Protein AF-0000000070045316 (afdb_homodimer)

Structure (mmCIF, N/CA/C/O backbone):
data_AF-0000000070045316-model_v1
#
loop_
_entity.id
_entity.type
_entity.pdbx_description
1 polymer 'Uncharacterized protein'
#
loop_
_atom_site.group_PDB
_atom_site.id
_atom_site.type_symbol
_atom_site.label_atom_id
_atom_site.label_alt_id
_atom_site.label_comp_id
_atom_site.label_asym_id
_atom_site.label_entity_id
_atom_site.label_seq_id
_atom_site.pdbx_PDB_ins_code
_atom_site.Cartn_x
_atom_site.Cartn_y
_atom_site.Cartn_z
_atom_site.occupancy
_atom_site.B_iso_or_equiv
_atom_site.auth_seq_id
_atom_site.auth_comp_id
_atom_site.auth_asym_id
_atom_site.auth_atom_id
_atom_site.pdbx_PDB_model_num
ATOM 1 N N . MET A 1 1 ? 9.781 23.391 -6.227 1 61.5 1 MET A N 1
ATOM 2 C CA . MET A 1 1 ? 8.922 22.297 -6.648 1 61.5 1 MET A CA 1
ATOM 3 C C . MET A 1 1 ? 7.465 22.578 -6.297 1 61.5 1 MET A C 1
ATOM 5 O O . MET A 1 1 ? 7.18 23.297 -5.336 1 61.5 1 MET A O 1
ATOM 9 N N . SER A 1 2 ? 6.57 22.156 -7.203 1 75.06 2 SER A N 1
ATOM 10 C CA . SER A 1 2 ? 5.16 22.484 -7.031 1 75.06 2 SER A CA 1
ATOM 11 C C . SER A 1 2 ? 4.578 21.797 -5.801 1 75.06 2 SER A C 1
ATOM 13 O O . SER A 1 2 ? 5.051 20.734 -5.398 1 75.06 2 SER A O 1
ATOM 15 N N . GLU A 1 3 ? 3.803 22.422 -5.07 1 90.38 3 GLU A N 1
ATOM 16 C CA . GLU A 1 3 ? 3.07 22 -3.879 1 90.38 3 GLU A CA 1
ATOM 17 C C . GLU A 1 3 ? 1.803 21.25 -4.254 1 90.38 3 GLU A C 1
ATOM 19 O O . GLU A 1 3 ? 1.091 21.625 -5.184 1 90.38 3 GLU A O 1
ATOM 24 N N . ILE A 1 4 ? 1.64 20.062 -3.652 1 92.19 4 ILE A N 1
ATOM 25 C CA . ILE A 1 4 ? 0.413 19.281 -3.785 1 92.19 4 ILE A CA 1
ATOM 26 C C . ILE A 1 4 ? -0.378 19.344 -2.48 1 92.19 4 ILE A C 1
ATOM 28 O O . ILE A 1 4 ? 0.183 19.156 -1.399 1 92.19 4 ILE A O 1
ATOM 32 N N . LYS A 1 5 ? -1.633 19.609 -2.576 1 95.56 5 LYS A N 1
ATOM 33 C CA . LYS A 1 5 ? -2.484 19.719 -1.395 1 95.56 5 LYS A CA 1
ATOM 34 C C . LYS A 1 5 ? -3.684 18.781 -1.503 1 95.56 5 LYS A C 1
ATOM 36 O O . LYS A 1 5 ? -4.281 18.641 -2.572 1 95.56 5 LYS A O 1
ATOM 41 N N . TYR A 1 6 ? -3.99 18.172 -0.457 1 94.88 6 TYR A N 1
ATOM 42 C CA . TYR A 1 6 ? -5.191 17.344 -0.338 1 94.88 6 TYR A CA 1
ATOM 43 C C . TYR A 1 6 ? -5.934 17.656 0.956 1 94.88 6 TYR A C 1
ATOM 45 O O . TYR A 1 6 ? -5.336 18.109 1.932 1 94.88 6 TYR A O 1
ATOM 53 N N . LEU A 1 7 ? -7.234 17.5 0.871 1 97.44 7 LEU A N 1
ATOM 54 C CA . LEU A 1 7 ? -8.031 17.391 2.09 1 97.44 7 LEU A CA 1
ATOM 55 C C . LEU A 1 7 ? -8.43 15.945 2.352 1 97.44 7 LEU A C 1
ATOM 57 O O . LEU A 1 7 ? -9.25 15.383 1.629 1 97.44 7 LEU A O 1
ATOM 61 N N . ALA A 1 8 ? -7.863 15.383 3.385 1 97.75 8 ALA A N 1
ATOM 62 C CA . ALA A 1 8 ? -8.023 13.953 3.652 1 97.75 8 ALA A CA 1
ATOM 63 C C . ALA A 1 8 ? -9.266 13.688 4.496 1 97.75 8 ALA A C 1
ATOM 65 O O . ALA A 1 8 ? -9.547 14.43 5.441 1 97.75 8 ALA A O 1
ATOM 66 N N . ASP A 1 9 ? -10 12.719 4.195 1 97.81 9 ASP A N 1
ATOM 67 C CA . ASP A 1 9 ? -11.18 12.312 4.953 1 97.81 9 ASP A CA 1
ATOM 68 C C . ASP A 1 9 ? -10.781 11.57 6.23 1 97.81 9 ASP A C 1
ATOM 70 O O . ASP A 1 9 ? -11.484 11.648 7.242 1 97.81 9 ASP A O 1
ATOM 74 N N . LYS A 1 10 ? -9.797 10.82 6.176 1 97.5 10 LYS A N 1
ATOM 75 C CA . LYS A 1 10 ? -9.25 10.062 7.301 1 97.5 10 LYS A CA 1
ATOM 76 C C . LYS A 1 10 ? -7.73 9.953 7.207 1 97.5 10 LYS A C 1
ATOM 78 O O . LYS A 1 10 ? -7.18 9.781 6.117 1 97.5 10 LYS A O 1
ATOM 83 N N . VAL A 1 11 ? -7.07 10.023 8.336 1 98.25 11 VAL A N 1
ATOM 84 C CA . VAL A 1 11 ? -5.629 9.812 8.422 1 98.25 11 VAL A CA 1
ATOM 85 C C . VAL A 1 11 ? -5.312 8.891 9.602 1 98.25 11 VAL A C 1
ATOM 87 O O . VAL A 1 11 ? -5.887 9.031 10.68 1 98.25 11 VAL A O 1
ATOM 90 N N . PHE A 1 12 ? -4.453 7.957 9.352 1 98.31 12 PHE A N 1
ATOM 91 C CA . PHE A 1 12 ? -3.961 7.074 10.406 1 98.31 12 PHE A CA 1
ATOM 92 C C . PHE A 1 12 ? -2.445 6.945 10.344 1 98.31 12 PHE A C 1
ATOM 94 O O . PHE A 1 12 ? -1.893 6.582 9.297 1 98.31 12 PHE A O 1
ATOM 101 N N . VAL A 1 13 ? -1.817 7.297 11.398 1 97.69 13 VAL A N 1
ATOM 102 C CA . VAL A 1 13 ? -0.366 7.191 11.508 1 97.69 13 VAL A CA 1
ATOM 103 C C . VAL A 1 13 ? -0.001 6.133 12.539 1 97.69 13 VAL A C 1
ATOM 105 O O . VAL A 1 13 ? -0.582 6.09 13.625 1 97.69 13 VAL A O 1
ATOM 108 N N . HIS A 1 14 ? 0.893 5.305 12.18 1 97 14 HIS A N 1
ATOM 109 C CA . HIS A 1 14 ? 1.353 4.297 13.125 1 97 14 HIS A CA 1
ATOM 110 C C . HIS A 1 14 ? 2.842 4.016 12.953 1 97 14 HIS A C 1
ATOM 112 O O . HIS A 1 14 ? 3.408 4.285 11.891 1 97 14 HIS A O 1
ATOM 118 N N . ARG A 1 15 ? 3.377 3.443 14.016 1 96.69 15 ARG A N 1
ATOM 119 C CA . ARG A 1 15 ? 4.797 3.111 14.039 1 96.69 15 ARG A CA 1
ATOM 120 C C . ARG A 1 15 ? 5.129 2.033 13.016 1 96.69 15 ARG A C 1
ATOM 122 O O . ARG A 1 15 ? 4.453 1.002 12.953 1 96.69 15 ARG A O 1
ATOM 129 N N . TRP A 1 16 ? 6.137 2.361 12.336 1 93.75 16 TRP A N 1
ATOM 130 C CA . TRP A 1 16 ? 6.652 1.46 11.312 1 93.75 16 TRP A CA 1
ATOM 131 C C . TRP A 1 16 ? 8.039 1.894 10.852 1 93.75 16 TRP A C 1
ATOM 133 O O . TRP A 1 16 ? 8.312 3.09 10.727 1 93.75 16 TRP A O 1
ATOM 143 N N . PRO A 1 17 ? 8.852 0.797 10.461 1 91.69 17 PRO A N 1
ATOM 144 C CA . P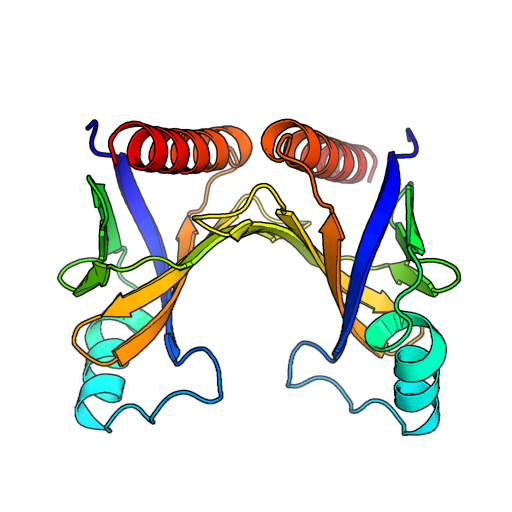RO A 1 17 ? 8.742 -0.659 10.578 1 91.69 17 PRO A CA 1
ATOM 145 C C . PRO A 1 17 ? 8.672 -1.131 12.031 1 91.69 17 PRO A C 1
ATOM 147 O O . PRO A 1 17 ? 8.945 -0.355 12.945 1 91.69 17 PRO A O 1
ATOM 150 N N . HIS A 1 18 ? 8.367 -2.346 12.141 1 88.75 18 HIS A N 1
ATOM 151 C CA . HIS A 1 18 ? 8.086 -2.887 13.461 1 88.75 18 HIS A CA 1
ATOM 152 C C . HIS A 1 18 ? 9.344 -2.926 14.32 1 88.75 18 HIS A C 1
ATOM 154 O O . HIS A 1 18 ? 9.266 -2.902 15.555 1 88.75 18 HIS A O 1
ATOM 160 N N . ASP A 1 19 ? 10.484 -3.039 13.734 1 90.56 19 ASP A N 1
ATOM 161 C CA . ASP A 1 19 ? 11.734 -3.197 14.469 1 90.56 19 ASP A CA 1
ATOM 162 C C . ASP A 1 19 ? 12.328 -1.842 14.844 1 90.56 19 ASP A C 1
ATOM 164 O O . ASP A 1 19 ? 13.461 -1.764 15.328 1 90.56 19 ASP A O 1
ATOM 168 N N . THR A 1 20 ? 11.664 -0.757 14.688 1 92.44 20 THR A N 1
ATOM 169 C CA . THR A 1 20 ? 12.102 0.575 15.094 1 92.44 20 THR A CA 1
ATOM 170 C C . THR A 1 20 ? 11.719 0.852 16.547 1 92.44 20 THR A C 1
ATOM 172 O O . THR A 1 20 ? 10.867 0.166 17.109 1 92.44 20 THR A O 1
ATOM 175 N N . PRO A 1 21 ? 12.336 1.802 17.234 1 93 21 PRO A N 1
ATOM 176 C CA . PRO A 1 21 ? 12.039 2.117 18.625 1 93 21 PRO A CA 1
ATOM 177 C C . PRO A 1 21 ? 10.57 2.449 18.859 1 93 21 PRO A C 1
ATOM 179 O O . PRO A 1 21 ? 9.93 3.08 18.016 1 93 21 PRO A O 1
ATOM 182 N N . LEU A 1 22 ? 10.133 2.137 20.047 1 95.5 22 LEU A N 1
ATOM 183 C CA . LEU A 1 22 ? 8.742 2.383 20.422 1 95.5 22 LEU A CA 1
ATOM 184 C C . LEU A 1 22 ? 8.477 3.877 20.578 1 95.5 22 LEU A C 1
ATOM 186 O O . LEU A 1 22 ? 9.359 4.621 21.031 1 95.5 22 LEU A O 1
ATOM 190 N N . TRP A 1 23 ? 7.25 4.246 20.203 1 95.88 23 TRP A N 1
ATOM 191 C CA . TRP A 1 23 ? 6.797 5.602 20.484 1 95.88 23 TRP A CA 1
ATOM 192 C C . TRP A 1 23 ? 6.43 5.746 21.969 1 95.88 23 TRP A C 1
ATOM 194 O O . TRP A 1 23 ? 5.895 4.816 22.578 1 95.88 23 TRP A O 1
ATOM 204 N N . ASP A 1 24 ? 6.719 6.871 22.578 1 95.19 24 ASP A N 1
ATOM 205 C CA . ASP A 1 24 ? 6.297 7.09 23.953 1 95.19 24 ASP A CA 1
ATOM 206 C C . ASP A 1 24 ? 4.797 7.371 24.031 1 95.19 24 ASP A C 1
ATOM 208 O O . ASP A 1 24 ? 4.156 7.637 23.016 1 95.19 24 ASP A O 1
ATOM 212 N N . SER A 1 25 ? 4.246 7.234 25.219 1 96.06 25 SER A N 1
ATOM 213 C CA . SER A 1 25 ? 2.807 7.359 25.406 1 96.06 25 SER A CA 1
ATOM 214 C C . SER A 1 25 ? 2.312 8.75 25.016 1 96.06 25 SER A C 1
ATOM 216 O O . SER A 1 25 ? 1.213 8.891 24.484 1 96.06 25 SER A O 1
ATOM 218 N N . PHE A 1 26 ? 3.025 9.703 25.328 1 95.69 26 PHE A N 1
ATOM 219 C CA . PHE A 1 26 ? 2.633 11.07 25.016 1 95.69 26 PHE A CA 1
ATOM 220 C C . PHE A 1 26 ? 2.461 11.242 23.5 1 95.69 26 PHE A C 1
ATOM 222 O O . PHE A 1 26 ? 1.468 11.812 23.047 1 95.69 26 PHE A O 1
ATOM 229 N N . THR A 1 27 ? 3.5 10.773 22.75 1 95.06 27 THR A N 1
ATOM 230 C CA . THR A 1 27 ? 3.441 10.836 21.297 1 95.06 27 THR A CA 1
ATOM 231 C C . THR A 1 27 ? 2.209 10.109 20.781 1 95.06 27 THR A C 1
ATOM 233 O O . THR A 1 27 ? 1.471 10.641 19.938 1 95.06 27 THR A O 1
ATOM 236 N N . LYS A 1 28 ? 1.989 8.945 21.234 1 95.81 28 LYS A N 1
ATOM 237 C CA . LYS A 1 28 ? 0.855 8.133 20.797 1 95.81 28 LYS A CA 1
ATOM 238 C C . LYS A 1 28 ? -0.468 8.828 21.094 1 95.81 28 LYS A C 1
ATOM 240 O O . LYS A 1 28 ? -1.348 8.906 20.234 1 95.81 28 LYS A O 1
ATOM 245 N N . ASP A 1 29 ? -0.571 9.297 22.297 1 96.19 29 ASP A N 1
ATOM 246 C CA . ASP A 1 29 ? -1.794 9.969 22.719 1 96.19 29 ASP A CA 1
ATOM 247 C C . ASP A 1 29 ? -2.055 11.227 21.891 1 96.19 29 ASP A C 1
ATOM 249 O O . ASP A 1 29 ? -3.195 11.492 21.516 1 96.19 29 ASP A O 1
ATOM 253 N N . ASN A 1 30 ? -1.028 11.969 21.703 1 95.19 30 ASN A N 1
ATOM 254 C CA . ASN A 1 30 ? -1.144 13.18 20.906 1 95.19 30 ASN A CA 1
ATOM 255 C C . ASN A 1 30 ? -1.628 12.867 19.484 1 95.19 30 ASN A C 1
ATOM 257 O O . ASN A 1 30 ? -2.516 13.547 18.969 1 95.19 30 ASN A O 1
ATOM 261 N N . LEU A 1 31 ? -1.054 11.898 18.844 1 95.88 31 LEU A N 1
ATOM 262 C CA . LEU A 1 31 ? -1.461 11.484 17.5 1 95.88 31 LEU A CA 1
ATOM 263 C C . LEU A 1 31 ? -2.898 10.977 17.5 1 95.88 31 LEU A C 1
ATOM 265 O O . LEU A 1 31 ? -3.67 11.281 16.594 1 95.88 31 LEU A O 1
ATOM 269 N N . ASP A 1 32 ? -3.207 10.203 18.453 1 96.44 32 ASP A N 1
ATOM 270 C CA . ASP A 1 32 ? -4.566 9.68 18.547 1 96.44 32 ASP A CA 1
ATOM 271 C C . ASP A 1 32 ? -5.582 10.812 18.672 1 96.44 32 ASP A C 1
ATOM 273 O O . ASP A 1 32 ? -6.609 10.805 17.984 1 96.44 32 ASP A O 1
ATOM 277 N N . ASP A 1 33 ? -5.262 11.711 19.516 1 95.94 33 ASP A N 1
ATOM 278 C CA . ASP A 1 33 ? -6.199 12.797 19.797 1 95.94 33 ASP A CA 1
ATOM 279 C C . ASP A 1 33 ? -6.352 13.719 18.594 1 95.94 33 ASP A C 1
ATOM 281 O O . ASP A 1 33 ? -7.457 14.188 18.297 1 95.94 33 ASP A O 1
ATOM 285 N N . HIS A 1 34 ? -5.301 13.945 17.891 1 95.38 34 HIS A N 1
ATOM 286 C CA . HIS A 1 34 ? -5.336 15.016 16.906 1 95.38 34 HIS A CA 1
ATOM 287 C C . HIS A 1 34 ? -5.398 14.469 15.492 1 95.38 34 HIS A C 1
ATOM 289 O O . HIS A 1 34 ? -5.734 15.188 14.555 1 95.38 34 HIS A O 1
ATOM 295 N N . ILE A 1 35 ? -5.027 13.188 15.359 1 96.69 35 ILE A N 1
ATOM 296 C CA . ILE A 1 35 ? -4.977 12.648 14.008 1 96.69 35 ILE A CA 1
ATOM 297 C C . ILE A 1 35 ? -5.805 11.367 13.93 1 96.69 35 ILE A C 1
ATOM 299 O O . ILE A 1 35 ? -6.91 11.359 13.383 1 96.69 35 ILE A O 1
ATOM 303 N N . ASN A 1 36 ? -5.414 10.344 14.578 1 97.38 36 ASN A N 1
ATOM 304 C CA . ASN A 1 36 ? -5.914 8.992 14.352 1 97.38 36 ASN A CA 1
ATOM 305 C C . ASN A 1 36 ? -7.379 8.859 14.758 1 97.38 36 ASN A C 1
ATOM 307 O O . ASN A 1 36 ? -8.148 8.148 14.109 1 97.38 36 ASN A O 1
ATOM 311 N N . LYS A 1 37 ? -7.684 9.484 15.812 1 97.5 37 LYS A N 1
ATOM 312 C CA . LYS A 1 37 ? -9.039 9.336 16.328 1 97.5 37 LYS A CA 1
ATOM 313 C C . LYS A 1 37 ? -9.859 10.602 16.125 1 97.5 37 LYS A C 1
ATOM 315 O O . LYS A 1 37 ? -11.031 10.664 16.5 1 97.5 37 LYS A O 1
ATOM 320 N N . ASN A 1 38 ? -9.273 11.594 15.641 1 96.62 38 ASN A N 1
ATOM 321 C CA . ASN A 1 38 ? -9.984 12.828 15.305 1 96.62 38 ASN A CA 1
ATOM 322 C C . ASN A 1 38 ?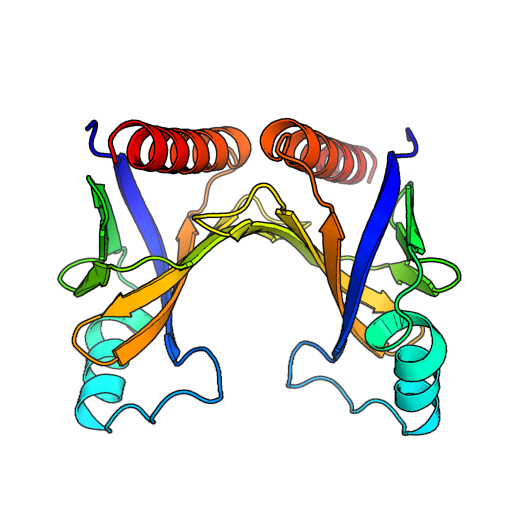 -10.719 12.703 13.969 1 96.62 38 ASN A C 1
ATOM 324 O O . ASN A 1 38 ? -10.094 12.477 12.93 1 96.62 38 ASN A O 1
ATOM 328 N N . PRO A 1 39 ? -11.992 12.82 13.906 1 95.56 39 PRO A N 1
ATOM 329 C CA . PRO A 1 39 ? -12.781 12.547 12.703 1 95.56 39 PRO A CA 1
ATOM 330 C C . PRO A 1 39 ? -12.75 13.711 11.711 1 95.56 39 PRO A C 1
ATOM 332 O O . PRO A 1 39 ? -13.219 13.57 10.578 1 95.56 39 PRO A O 1
ATOM 335 N N . GLU A 1 40 ? -12.188 14.82 12.086 1 97.12 40 GLU A N 1
ATOM 336 C CA . GLU A 1 40 ? -12.164 15.969 11.188 1 97.12 40 GLU A CA 1
ATOM 337 C C . GLU A 1 40 ? -11.211 15.742 10.016 1 97.12 40 GLU A C 1
ATOM 339 O O . GLU A 1 40 ? -10.188 15.07 10.164 1 97.12 40 GLU A O 1
ATOM 344 N N . LYS A 1 41 ? -11.617 16.359 8.945 1 97.88 41 LYS A N 1
ATOM 345 C CA . LYS A 1 41 ? -10.734 16.281 7.781 1 97.88 41 LYS A CA 1
ATOM 346 C C . LYS A 1 41 ? -9.398 16.953 8.055 1 97.88 41 LYS A C 1
ATOM 348 O O . LYS A 1 41 ? -9.328 17.938 8.812 1 97.88 41 LYS A O 1
ATOM 353 N N . LYS A 1 42 ? -8.383 16.453 7.449 1 97.88 42 LYS A N 1
ATOM 354 C CA . LYS A 1 42 ? -7.039 16.969 7.695 1 97.88 42 LYS A CA 1
ATOM 355 C C . LYS A 1 42 ? -6.406 17.484 6.41 1 97.88 42 LYS A C 1
ATOM 357 O O . LYS A 1 42 ? -6.555 16.891 5.348 1 97.88 42 LYS A O 1
ATOM 362 N N . GLN A 1 43 ? -5.707 18.531 6.562 1 97.69 43 GLN A N 1
ATOM 363 C CA . GLN A 1 43 ? -4.957 19.078 5.438 1 97.69 43 GLN A CA 1
ATOM 364 C C . GLN A 1 43 ? -3.645 18.328 5.234 1 97.69 43 GLN A C 1
ATOM 366 O O . GLN A 1 43 ? -2.883 18.125 6.184 1 97.69 43 GLN A O 1
ATOM 371 N N . ILE A 1 44 ? -3.416 17.922 4.016 1 97.56 44 ILE A N 1
ATOM 372 C CA . ILE A 1 44 ? -2.178 17.266 3.605 1 97.56 44 ILE A CA 1
ATOM 373 C C . ILE A 1 44 ? -1.425 18.156 2.619 1 97.56 44 ILE A C 1
ATOM 375 O O . ILE A 1 44 ? -1.997 18.609 1.631 1 97.56 44 ILE A O 1
ATOM 379 N N . ILE A 1 45 ? -0.201 18.406 2.896 1 97.19 45 ILE A N 1
ATOM 380 C CA . ILE A 1 45 ? 0.641 19.188 1.991 1 97.19 45 ILE A CA 1
ATOM 381 C C . ILE A 1 45 ? 1.88 18.375 1.617 1 97.19 45 ILE A C 1
ATOM 383 O O . ILE A 1 45 ? 2.621 17.922 2.494 1 97.19 45 ILE A O 1
ATOM 387 N N . VAL A 1 46 ? 2.039 18.141 0.406 1 94.31 46 VAL A N 1
ATOM 388 C CA . VAL A 1 46 ? 3.232 17.516 -0.144 1 94.31 46 VAL A CA 1
ATOM 389 C C . VAL A 1 46 ? 4.102 18.562 -0.833 1 94.31 46 VAL A C 1
ATOM 391 O O . VAL A 1 46 ? 3.693 19.156 -1.829 1 94.31 46 VAL A O 1
ATOM 394 N N . LYS A 1 47 ? 5.211 18.781 -0.298 1 89.94 47 LYS A N 1
ATOM 395 C CA . LYS A 1 47 ? 6.078 19.844 -0.815 1 89.94 47 LYS A CA 1
ATOM 396 C C . LYS A 1 47 ? 7.547 19.531 -0.527 1 89.94 47 LYS A C 1
ATOM 398 O O . LYS A 1 47 ? 7.895 19.141 0.586 1 89.94 47 LYS A O 1
ATOM 403 N N . ASP A 1 48 ? 8.359 19.766 -1.656 1 85.5 48 ASP A N 1
ATOM 404 C CA . ASP A 1 48 ? 9.789 19.5 -1.531 1 85.5 48 ASP A CA 1
ATOM 405 C C . ASP A 1 48 ? 10.062 18.062 -1.123 1 85.5 48 ASP A C 1
ATOM 407 O O . ASP A 1 48 ? 9.594 17.125 -1.783 1 85.5 48 ASP A O 1
ATOM 411 N N . ASN A 1 49 ? 10.602 17.828 0.062 1 86.69 49 ASN A N 1
ATOM 412 C CA . ASN A 1 49 ? 10.961 16.469 0.449 1 86.69 49 ASN A CA 1
ATOM 413 C C . ASN A 1 49 ? 10.188 16.016 1.687 1 86.69 49 ASN A C 1
ATOM 415 O O . ASN A 1 49 ? 10.672 15.188 2.455 1 86.69 49 ASN A O 1
ATOM 419 N N . THR A 1 50 ? 9.016 16.734 1.75 1 94.31 50 THR A N 1
ATOM 420 C CA . THR A 1 50 ? 8.281 16.406 2.969 1 94.31 50 THR A CA 1
ATOM 421 C C . THR A 1 50 ? 6.789 16.266 2.678 1 94.31 50 THR A C 1
ATOM 423 O O . THR A 1 50 ? 6.297 16.766 1.666 1 94.31 50 THR A O 1
ATOM 426 N N . ILE A 1 51 ? 6.133 15.578 3.535 1 95.94 51 ILE A N 1
ATOM 427 C CA . ILE A 1 51 ? 4.676 15.539 3.625 1 95.94 51 ILE A CA 1
ATOM 428 C C . ILE A 1 51 ? 4.23 16.078 4.98 1 95.94 51 ILE A C 1
ATOM 430 O O . ILE A 1 51 ? 4.715 15.641 6.023 1 95.94 51 ILE A O 1
ATOM 434 N N . THR A 1 52 ? 3.369 17.016 4.898 1 97.31 52 THR A N 1
ATOM 435 C CA . THR A 1 52 ? 2.852 17.609 6.129 1 97.31 52 THR A CA 1
ATOM 436 C C . THR A 1 52 ? 1.381 17.25 6.324 1 97.31 52 THR A C 1
ATOM 438 O O . THR A 1 52 ? 0.564 17.453 5.422 1 97.31 52 THR A O 1
ATOM 441 N N . ILE A 1 53 ? 1.062 16.703 7.438 1 96.94 53 ILE A N 1
ATOM 442 C CA . ILE A 1 53 ? -0.295 16.391 7.871 1 96.94 53 ILE A CA 1
ATOM 443 C C . ILE A 1 53 ? -0.682 17.297 9.039 1 96.94 53 ILE A C 1
ATOM 445 O O . ILE A 1 53 ? -0.207 17.109 10.164 1 96.94 53 ILE A O 1
ATOM 449 N N . GLU A 1 54 ? -1.55 18.234 8.719 1 95.69 54 GLU A N 1
ATOM 450 C CA . GLU A 1 54 ? -1.862 19.266 9.703 1 95.69 54 GLU A CA 1
ATOM 451 C C . GLU A 1 54 ? -0.593 19.938 10.219 1 95.69 54 GLU A C 1
ATOM 453 O O . GLU A 1 54 ? 0.033 20.734 9.508 1 95.69 54 GLU A O 1
ATOM 458 N N . ASN A 1 55 ? -0.139 19.469 11.391 1 91.75 55 ASN A N 1
ATOM 459 C CA . ASN A 1 55 ? 1.049 20.109 11.953 1 91.75 55 ASN A CA 1
ATOM 460 C C . ASN A 1 55 ? 2.191 19.109 12.117 1 91.75 55 ASN A C 1
ATOM 462 O O . ASN A 1 55 ? 3.186 19.406 12.781 1 91.75 55 ASN A O 1
ATOM 466 N N . ILE A 1 56 ? 2.016 18.031 11.547 1 94.44 56 ILE A N 1
ATOM 467 C CA . ILE A 1 56 ? 3.039 17 11.633 1 94.44 56 ILE A CA 1
ATOM 468 C C . ILE A 1 56 ? 3.738 16.859 10.281 1 94.44 56 ILE A C 1
ATOM 470 O O . ILE A 1 56 ? 3.09 16.609 9.258 1 94.44 56 ILE A O 1
ATOM 474 N N . GLU A 1 57 ? 5.012 16.922 10.367 1 96 57 GLU A N 1
ATOM 475 C CA . GLU A 1 57 ? 5.805 16.828 9.148 1 96 57 GLU A CA 1
ATOM 476 C C . GLU A 1 57 ? 6.539 15.5 9.062 1 96 57 GLU A C 1
ATOM 478 O O . GLU A 1 57 ? 7.188 15.086 10.031 1 96 57 GLU A O 1
ATOM 483 N N . PHE A 1 58 ? 6.402 14.875 7.957 1 96.12 58 PHE A N 1
ATOM 484 C CA . PHE A 1 58 ? 7.164 13.672 7.637 1 96.12 58 PHE A CA 1
ATOM 485 C C . PHE A 1 58 ? 8.289 13.984 6.66 1 96.12 58 PHE A C 1
ATOM 487 O O . PHE A 1 58 ? 8.078 14.68 5.664 1 96.12 58 PHE A O 1
ATOM 494 N N . PHE A 1 59 ? 9.43 13.453 6.934 1 95.44 59 PHE A N 1
ATOM 495 C CA . PHE A 1 59 ? 10.602 13.656 6.098 1 95.44 59 PHE A CA 1
ATOM 496 C C . PHE A 1 59 ? 11.43 12.383 6 1 95.44 59 PHE A C 1
ATOM 498 O O . PHE A 1 59 ? 11.023 11.336 6.516 1 95.44 59 PHE A O 1
ATOM 505 N N . SER A 1 60 ? 12.508 12.406 5.172 1 94.06 60 SER A N 1
ATOM 506 C CA . SER A 1 60 ? 13.297 11.211 4.902 1 94.06 60 SER A CA 1
ATOM 507 C C . SER A 1 60 ? 12.414 10.062 4.434 1 94.06 60 SER A C 1
ATOM 509 O O . SER A 1 60 ? 12.477 8.961 4.988 1 94.06 60 SER A O 1
ATOM 511 N N . LEU A 1 61 ? 11.648 10.367 3.475 1 94.56 61 LEU A N 1
ATOM 512 C CA . LEU A 1 61 ? 10.656 9.414 2.99 1 94.56 61 LEU A CA 1
ATOM 513 C C . LEU A 1 61 ? 11.336 8.203 2.357 1 94.56 61 LEU A C 1
ATOM 515 O O . LEU A 1 61 ? 12.305 8.344 1.61 1 94.56 61 LEU A O 1
ATOM 519 N N . LYS A 1 62 ? 10.797 7.062 2.635 1 94.38 62 LYS A N 1
ATOM 520 C CA . LYS A 1 62 ? 11.375 5.805 2.162 1 94.38 62 LYS A CA 1
ATOM 521 C C . LYS A 1 62 ? 10.469 5.145 1.126 1 94.38 62 LYS A C 1
ATOM 523 O O . LYS A 1 62 ? 10.945 4.395 0.268 1 94.38 62 LYS A O 1
ATOM 528 N N . LYS A 1 63 ? 9.258 5.371 1.25 1 95.5 63 LYS A N 1
ATOM 529 C CA . LYS A 1 63 ? 8.281 4.695 0.398 1 95.5 63 LYS A CA 1
ATOM 530 C C . LYS A 1 63 ? 7.02 5.535 0.235 1 95.5 63 LYS A C 1
ATOM 532 O O . LYS A 1 63 ? 6.574 6.184 1.183 1 95.5 63 LYS A O 1
ATOM 537 N N . ILE A 1 64 ? 6.465 5.508 -0.922 1 96.12 64 ILE A N 1
ATOM 538 C CA . ILE A 1 64 ? 5.148 6.07 -1.188 1 96.12 64 ILE A CA 1
ATOM 539 C C . ILE A 1 64 ? 4.27 5.027 -1.87 1 96.12 64 ILE A C 1
ATOM 541 O O . ILE A 1 64 ? 4.773 4.133 -2.555 1 96.12 64 ILE A O 1
ATOM 545 N N . GLY A 1 65 ? 3.012 5.117 -1.653 1 97.5 65 GLY A N 1
ATOM 546 C CA . GLY A 1 65 ? 2.107 4.164 -2.275 1 97.5 65 GLY A CA 1
ATOM 547 C C . GLY A 1 65 ? 0.66 4.617 -2.266 1 97.5 65 GLY A C 1
ATOM 548 O O . GLY A 1 65 ? 0.347 5.695 -1.752 1 97.5 65 GLY A O 1
ATOM 549 N N . ILE A 1 66 ? -0.111 3.857 -2.893 1 98.25 66 ILE A N 1
ATOM 550 C CA . ILE A 1 66 ? -1.553 4.078 -2.928 1 98.25 66 ILE A CA 1
ATOM 551 C C . ILE A 1 66 ? -2.281 2.736 -2.92 1 98.25 66 ILE A C 1
ATOM 553 O O . ILE A 1 66 ? -1.822 1.771 -3.535 1 98.25 66 ILE A O 1
ATOM 557 N N . SER A 1 67 ? -3.311 2.625 -2.188 1 97.56 67 SER A N 1
ATOM 558 C CA . SER A 1 67 ? -4.188 1.459 -2.195 1 97.56 67 SER A CA 1
ATOM 559 C C . SER A 1 67 ? -5.637 1.858 -2.459 1 97.56 67 SER A C 1
ATOM 561 O O . SER A 1 67 ? -6.059 2.955 -2.088 1 97.56 67 SER A O 1
ATOM 563 N N . VAL A 1 68 ? -6.348 0.998 -3.098 1 97.31 68 VAL A N 1
ATOM 564 C CA . VAL A 1 68 ? -7.73 1.22 -3.506 1 97.31 68 VAL A CA 1
ATOM 565 C C . VAL A 1 68 ? -8.586 0.027 -3.092 1 97.31 68 VAL A C 1
ATOM 567 O O . VAL A 1 68 ? -8.32 -1.109 -3.486 1 97.31 68 VAL A O 1
ATOM 570 N N . PRO A 1 69 ? -9.609 0.312 -2.287 1 95.31 69 PRO A N 1
ATOM 571 C CA . PRO A 1 69 ? -10.555 -0.779 -2.029 1 95.31 69 PRO A CA 1
ATOM 572 C C . PRO A 1 69 ? -11.273 -1.248 -3.293 1 95.31 69 PRO A C 1
ATOM 574 O O . PRO A 1 69 ? -11.461 -0.466 -4.23 1 95.31 69 PRO A O 1
ATOM 577 N N . PHE A 1 70 ? -11.648 -2.463 -3.346 1 90.81 70 PHE A N 1
ATOM 578 C CA . PHE A 1 70 ? -12.242 -3.055 -4.539 1 90.81 70 PHE A CA 1
ATOM 579 C C . PHE A 1 70 ? -13.641 -2.5 -4.777 1 90.81 70 PHE A C 1
ATOM 581 O O . PHE A 1 70 ? -14.078 -2.373 -5.922 1 90.81 70 PHE A O 1
ATOM 588 N N . PHE A 1 71 ? -14.367 -2.064 -3.748 1 86.12 71 PHE A N 1
ATOM 589 C CA . PHE A 1 71 ? -15.781 -1.793 -3.986 1 86.12 71 PHE A CA 1
ATOM 590 C C . PHE A 1 71 ? -16.141 -0.372 -3.566 1 86.12 71 PHE A C 1
ATOM 592 O O . PHE A 1 71 ? -17.312 -0.042 -3.41 1 86.12 71 PHE A O 1
ATOM 599 N N . LYS A 1 72 ? -15.18 0.464 -3.295 1 89.94 72 LYS A N 1
ATOM 600 C CA . LYS A 1 72 ? -15.438 1.853 -2.918 1 89.94 72 LYS A CA 1
ATOM 601 C C . LYS A 1 72 ? -14.617 2.812 -3.773 1 89.94 72 LYS A C 1
ATOM 603 O O . LYS A 1 72 ? -13.516 2.471 -4.219 1 89.94 72 LYS A O 1
ATOM 608 N N . ASP A 1 73 ? -15.203 3.965 -3.926 1 91.69 73 ASP A N 1
ATOM 609 C CA . ASP A 1 73 ? -14.469 5.027 -4.605 1 91.69 73 ASP A CA 1
ATOM 610 C C . ASP A 1 73 ? -13.648 5.848 -3.615 1 91.69 73 ASP A C 1
ATOM 612 O O . ASP A 1 73 ? -14.008 6.98 -3.287 1 91.69 73 ASP A O 1
ATOM 616 N N . GLU A 1 74 ? -12.672 5.34 -3.182 1 96.38 74 GLU A N 1
ATOM 617 C CA . GLU A 1 74 ? -11.719 5.969 -2.275 1 96.38 74 GLU A CA 1
ATOM 618 C C . GLU A 1 74 ? -10.32 5.371 -2.441 1 96.38 74 GLU A C 1
ATOM 620 O O . GLU A 1 74 ? -10.172 4.266 -2.967 1 96.38 74 GLU A O 1
ATOM 625 N N . CYS A 1 75 ? -9.414 6.121 -2.088 1 97.31 75 CYS A N 1
ATOM 626 C CA . CYS A 1 75 ? -8.055 5.598 -2.086 1 97.31 75 CYS A CA 1
ATOM 627 C C . CYS A 1 75 ? -7.316 6.004 -0.813 1 97.31 75 CYS A C 1
ATOM 629 O O . CYS A 1 75 ? -7.719 6.945 -0.13 1 97.31 75 CYS A O 1
ATOM 631 N N . THR A 1 76 ? -6.32 5.234 -0.488 1 97.94 76 THR A N 1
ATOM 632 C CA . THR A 1 76 ? -5.438 5.531 0.636 1 97.94 76 THR A CA 1
ATOM 633 C C . THR A 1 76 ? -4 5.707 0.162 1 97.94 76 THR A C 1
ATOM 635 O O . THR A 1 76 ? -3.385 4.762 -0.341 1 97.94 76 THR A O 1
ATOM 638 N N . MET A 1 77 ? -3.494 6.91 0.301 1 97.75 77 MET A N 1
ATOM 639 C CA . MET A 1 77 ? -2.066 7.137 0.092 1 97.75 77 MET A CA 1
ATOM 640 C C . MET A 1 77 ? -1.255 6.613 1.274 1 97.75 77 MET A C 1
ATOM 642 O O . MET A 1 77 ? -1.675 6.742 2.426 1 97.75 77 MET A O 1
ATOM 646 N N . ILE A 1 78 ? -0.167 6.09 0.953 1 97.56 78 ILE A N 1
ATOM 647 C CA . ILE A 1 78 ? 0.705 5.516 1.972 1 97.56 78 ILE A CA 1
ATOM 648 C C . ILE A 1 78 ? 2.082 6.172 1.902 1 97.56 78 ILE A C 1
ATOM 650 O O . ILE A 1 78 ? 2.693 6.234 0.833 1 97.56 78 ILE A O 1
ATOM 654 N N . PHE A 1 79 ? 2.557 6.641 3.012 1 97 79 PHE A N 1
ATOM 655 C CA . PHE A 1 79 ? 3.895 7.207 3.131 1 97 79 PHE A CA 1
ATOM 656 C C . PHE A 1 79 ? 4.66 6.555 4.277 1 97 79 PHE A C 1
ATOM 658 O O . PHE A 1 79 ? 4.082 6.262 5.328 1 97 79 PHE A O 1
ATOM 665 N N . GLU A 1 80 ? 5.863 6.27 4.082 1 97.06 80 GLU A N 1
ATOM 666 C CA . GLU A 1 80 ? 6.793 5.812 5.109 1 97.06 80 GLU A CA 1
ATOM 667 C C . GLU A 1 80 ? 7.953 6.789 5.277 1 97.06 80 GLU A C 1
ATOM 669 O O . GLU A 1 80 ? 8.609 7.152 4.301 1 97.06 80 GLU A O 1
ATOM 674 N N . GLY A 1 81 ? 8.117 7.16 6.457 1 96.12 81 GLY A N 1
ATOM 675 C CA . GLY A 1 81 ? 9.195 8.094 6.738 1 96.12 81 GLY A CA 1
ATOM 676 C C . GLY A 1 81 ? 9.352 8.398 8.219 1 96.12 81 GLY A C 1
ATOM 677 O O . GLY A 1 81 ? 8.93 7.613 9.062 1 96.12 81 GLY A O 1
ATOM 678 N N . ARG A 1 82 ? 10.031 9.547 8.484 1 96.56 82 ARG A N 1
ATOM 679 C CA . ARG A 1 82 ? 10.289 9.984 9.852 1 96.56 82 ARG A CA 1
ATOM 680 C C . ARG A 1 82 ? 9.438 11.203 10.211 1 96.56 82 ARG A C 1
ATOM 682 O O . ARG A 1 82 ? 9.133 12.023 9.344 1 96.56 82 ARG A O 1
ATOM 689 N N . PHE A 1 83 ? 9.07 11.266 11.414 1 94.69 83 PHE A N 1
ATOM 690 C CA . PHE A 1 83 ? 8.555 12.484 12.016 1 94.69 83 PHE A CA 1
ATOM 691 C C . PHE A 1 83 ? 9.18 12.727 13.383 1 94.69 83 PHE A C 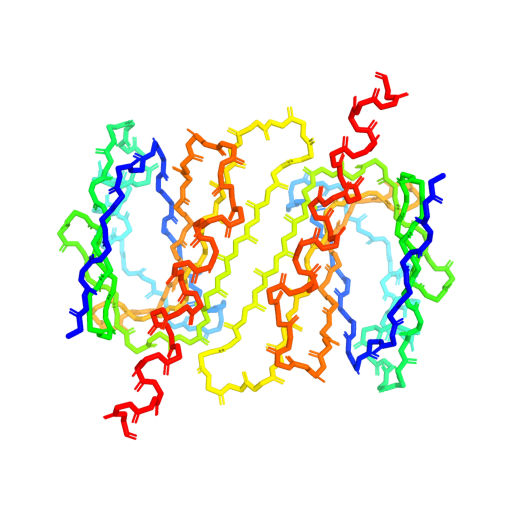1
ATOM 693 O O . PHE A 1 83 ? 9.07 11.883 14.281 1 94.69 83 PHE A O 1
ATOM 700 N N . GLY A 1 84 ? 9.891 13.891 13.508 1 93.06 84 GLY A N 1
ATOM 701 C CA . GLY A 1 84 ? 10.828 13.992 14.609 1 93.06 84 GLY A CA 1
ATOM 702 C C . GLY A 1 84 ? 11.891 12.914 14.602 1 93.06 84 GLY A C 1
ATOM 703 O O . GLY A 1 84 ? 12.562 12.703 13.586 1 93.06 84 GLY A O 1
ATOM 704 N N . ASP A 1 85 ? 12.055 12.188 15.664 1 94.19 85 ASP A N 1
ATOM 705 C CA . ASP A 1 85 ? 13.031 11.102 15.758 1 94.19 85 ASP A CA 1
ATOM 706 C C . ASP A 1 85 ? 12.352 9.742 15.617 1 94.19 85 ASP A C 1
ATOM 708 O O . ASP A 1 85 ? 12.961 8.711 15.906 1 94.19 85 ASP A O 1
ATOM 712 N N . LEU A 1 86 ? 11.188 9.828 15.203 1 96.44 86 LEU A N 1
ATOM 713 C CA . LEU A 1 86 ? 10.391 8.609 15.164 1 96.44 86 LEU A CA 1
ATOM 714 C C . LEU A 1 86 ? 10.156 8.156 13.727 1 96.44 86 LEU A C 1
ATOM 716 O O . LEU A 1 86 ? 10.32 8.945 12.797 1 96.44 86 LEU A O 1
ATOM 720 N N . PHE A 1 87 ? 9.859 6.922 13.57 1 96.62 87 PHE A N 1
ATOM 721 C CA . PHE A 1 87 ? 9.555 6.324 12.281 1 96.62 87 PHE A CA 1
ATOM 722 C C . PHE A 1 87 ? 8.086 5.93 12.203 1 96.62 87 PHE A C 1
ATOM 724 O O . PHE A 1 87 ? 7.52 5.422 13.18 1 96.62 87 PHE A O 1
ATOM 731 N N . GLY A 1 88 ? 7.547 6.176 11.055 1 96.75 88 GLY A N 1
ATOM 732 C CA . GLY A 1 88 ? 6.141 5.82 10.984 1 96.75 88 GLY A CA 1
ATOM 733 C C . GLY A 1 88 ? 5.625 5.719 9.555 1 96.75 88 GLY A C 1
ATOM 734 O O . GLY A 1 88 ? 6.316 6.102 8.609 1 96.75 88 GLY A O 1
ATOM 735 N N . HIS A 1 89 ? 4.418 5.086 9.445 1 97.5 89 HIS A N 1
ATOM 736 C CA . HIS A 1 89 ? 3.57 5.074 8.258 1 97.5 89 HIS A CA 1
ATOM 737 C C . HIS A 1 89 ? 2.387 6.023 8.422 1 97.5 89 HIS A C 1
ATOM 739 O O . HIS A 1 89 ? 1.776 6.086 9.484 1 97.5 89 HIS A O 1
ATOM 745 N N . ALA A 1 90 ? 2.182 6.695 7.41 1 97.88 90 ALA A N 1
ATOM 746 C CA . ALA A 1 90 ? 0.948 7.477 7.348 1 97.88 90 ALA A CA 1
ATOM 747 C C . ALA A 1 90 ? 0.006 6.93 6.277 1 97.88 90 ALA A C 1
ATOM 749 O O . ALA A 1 90 ? 0.399 6.762 5.121 1 97.88 90 ALA A O 1
ATOM 750 N N . HIS A 1 91 ? -1.187 6.535 6.594 1 98 91 HIS A N 1
ATOM 751 C CA . HIS A 1 91 ? -2.279 6.145 5.711 1 98 91 HIS A CA 1
ATOM 752 C C . HIS A 1 91 ? -3.283 7.281 5.543 1 98 91 HIS A C 1
ATOM 754 O O . HIS A 1 91 ? -3.975 7.648 6.496 1 98 91 HIS A O 1
ATOM 760 N N . ILE A 1 92 ? -3.334 7.859 4.438 1 98.06 92 ILE A N 1
ATOM 761 C CA . ILE A 1 92 ? -4.137 9.039 4.148 1 98.06 92 ILE A CA 1
ATOM 762 C C . ILE A 1 92 ? -5.254 8.68 3.172 1 98.06 92 ILE A C 1
ATOM 764 O O . ILE A 1 92 ? -5.004 8.445 1.987 1 98.06 92 ILE A O 1
ATOM 768 N N . THR A 1 93 ? -6.496 8.719 3.641 1 98.12 93 THR A N 1
ATOM 769 C CA . THR A 1 93 ? -7.633 8.289 2.836 1 98.12 93 THR A CA 1
ATOM 770 C C . THR A 1 93 ? -8.383 9.5 2.271 1 98.12 93 THR A C 1
ATOM 772 O O . THR A 1 93 ? -8.719 10.422 3.01 1 98.12 93 THR A O 1
ATOM 775 N N . ILE A 1 94 ? -8.523 9.461 1.045 1 97.12 94 ILE A N 1
ATOM 776 C CA . ILE A 1 94 ? -9.328 10.453 0.341 1 97.12 94 ILE A CA 1
ATOM 777 C C . ILE A 1 94 ? -10.477 9.758 -0.392 1 97.12 94 ILE A C 1
ATOM 779 O O . ILE A 1 94 ? -10.273 8.742 -1.06 1 97.12 94 ILE A O 1
ATOM 783 N N . LYS A 1 95 ? -11.633 10.312 -0.228 1 95.81 95 LYS A N 1
ATOM 784 C CA . LYS A 1 95 ? -12.781 9.805 -0.971 1 95.81 95 LYS A CA 1
ATOM 785 C C . LYS A 1 95 ? -12.812 10.375 -2.387 1 95.81 95 LYS A C 1
ATOM 787 O O . LYS A 1 95 ? -13.312 11.477 -2.605 1 95.81 95 LYS A O 1
ATOM 792 N N . SER A 1 96 ? -12.195 9.68 -3.236 1 91.88 96 SER A N 1
ATOM 793 C CA . SER A 1 96 ? -12.102 10.086 -4.633 1 91.88 96 SER A CA 1
ATOM 794 C C . SER A 1 96 ? -11.93 8.883 -5.551 1 91.88 96 SER A C 1
ATOM 796 O O . SER A 1 96 ? -11.242 7.918 -5.195 1 91.88 96 SER A O 1
ATOM 798 N N . GLY A 1 97 ? -12.484 8.969 -6.754 1 91.19 97 GLY A N 1
ATOM 799 C CA . GLY A 1 97 ? -12.289 7.941 -7.77 1 91.19 97 GLY A CA 1
ATOM 800 C C . GLY A 1 97 ? -11.141 8.25 -8.711 1 91.19 97 GLY A C 1
ATOM 801 O O . GLY A 1 97 ? -10.859 7.473 -9.625 1 91.19 97 GLY A O 1
ATOM 802 N N . ASN A 1 98 ? -10.438 9.328 -8.484 1 93.31 98 ASN A N 1
ATOM 803 C CA . ASN A 1 98 ? -9.359 9.758 -9.367 1 93.31 98 ASN A CA 1
ATOM 804 C C . ASN A 1 98 ? -8.008 9.219 -8.914 1 93.31 98 ASN A C 1
ATOM 806 O O . ASN A 1 98 ? -7.039 9.977 -8.82 1 93.31 98 ASN A O 1
ATOM 810 N N . TYR A 1 99 ? -8.047 7.934 -8.672 1 93.31 99 TYR A N 1
ATOM 811 C CA . TYR A 1 99 ? -6.852 7.367 -8.047 1 93.31 99 TYR A CA 1
ATOM 812 C C . TYR A 1 99 ? -5.664 7.422 -9 1 93.31 99 TYR A C 1
ATOM 814 O O . TYR A 1 99 ? -4.527 7.645 -8.578 1 93.31 99 TYR A O 1
ATOM 822 N N . LEU A 1 100 ? -5.871 7.355 -10.336 1 95.31 100 LEU A N 1
ATOM 823 C CA . LEU A 1 100 ? -4.766 7.406 -11.289 1 95.31 100 LEU A CA 1
ATOM 824 C C . LEU A 1 100 ? -4.094 8.773 -11.266 1 95.31 100 LEU A C 1
ATOM 826 O O . LEU A 1 100 ? -2.863 8.867 -11.281 1 95.31 100 LEU A O 1
ATOM 830 N N . ASP A 1 101 ? -4.867 9.805 -11.234 1 95.75 101 ASP A N 1
ATOM 831 C CA . ASP A 1 101 ? -4.336 11.164 -11.172 1 95.75 101 ASP A CA 1
ATOM 832 C C . ASP A 1 101 ? -3.559 11.391 -9.875 1 95.75 101 ASP A C 1
ATOM 834 O O . ASP A 1 101 ? -2.469 11.969 -9.898 1 95.75 101 ASP A O 1
ATOM 838 N N . ILE A 1 102 ? -4.098 10.945 -8.82 1 95.81 102 ILE A N 1
ATOM 839 C CA . ILE A 1 102 ? -3.455 11.117 -7.52 1 95.81 102 ILE A CA 1
ATOM 840 C C . ILE A 1 102 ? -2.107 10.398 -7.512 1 95.81 102 ILE A C 1
ATOM 842 O O . ILE A 1 102 ? -1.095 10.977 -7.102 1 95.81 102 ILE A O 1
ATOM 846 N N . PHE A 1 103 ? -2.07 9.219 -8 1 96.62 103 PHE A N 1
ATOM 847 C CA . PHE A 1 103 ? -0.818 8.477 -8.031 1 96.62 103 PHE A CA 1
ATOM 848 C C . PHE A 1 103 ? 0.18 9.133 -8.977 1 96.62 103 PHE A C 1
ATOM 850 O O . PHE A 1 103 ? 1.373 9.211 -8.672 1 96.62 103 PHE A O 1
ATOM 857 N N . ASN A 1 104 ? -0.289 9.555 -10.07 1 96.31 104 ASN A N 1
ATOM 858 C CA . ASN A 1 104 ? 0.58 10.258 -11.008 1 96.31 104 ASN A CA 1
ATOM 859 C C . ASN A 1 104 ? 1.221 11.484 -10.359 1 96.31 104 ASN A C 1
ATOM 861 O O . ASN A 1 104 ? 2.406 11.75 -10.562 1 96.31 104 ASN A O 1
ATOM 865 N N . GLN A 1 105 ? 0.465 12.211 -9.625 1 95 105 GLN A N 1
ATOM 866 C CA . GLN A 1 105 ? 0.99 13.383 -8.93 1 95 105 GLN A CA 1
ATOM 867 C C . GLN A 1 105 ? 2.092 12.992 -7.949 1 95 105 GLN A C 1
ATOM 869 O O . GLN A 1 105 ? 3.131 13.648 -7.879 1 95 105 GLN A O 1
ATOM 874 N N . LEU A 1 106 ? 1.863 11.93 -7.234 1 94.31 106 LEU A N 1
ATOM 875 C CA . LEU A 1 106 ? 2.84 11.453 -6.262 1 94.31 106 LEU A CA 1
ATOM 876 C C . LEU A 1 106 ? 4.129 11.016 -6.953 1 94.31 106 LEU A C 1
ATOM 878 O O . LEU A 1 106 ? 5.227 11.344 -6.488 1 94.31 106 LEU A O 1
ATOM 882 N N . ILE A 1 107 ? 3.986 10.281 -8.016 1 94.75 107 ILE A N 1
ATOM 883 C CA . ILE A 1 107 ? 5.145 9.758 -8.742 1 94.75 107 ILE A CA 1
ATOM 884 C C . ILE A 1 107 ? 5.926 10.914 -9.359 1 94.75 107 ILE A C 1
ATOM 886 O O . ILE A 1 107 ? 7.16 10.93 -9.328 1 94.75 107 ILE A O 1
ATOM 890 N N . GLN A 1 108 ? 5.207 11.875 -9.938 1 92.88 108 GLN A N 1
ATOM 891 C CA . GLN A 1 108 ? 5.883 13.039 -10.492 1 92.88 108 GLN A CA 1
ATOM 892 C C . GLN A 1 108 ? 6.648 13.797 -9.414 1 92.88 108 GLN A C 1
ATOM 894 O O . GLN A 1 108 ? 7.773 14.25 -9.648 1 92.88 108 GLN A O 1
ATOM 899 N N . TRP A 1 109 ? 5.969 13.938 -8.32 1 93.69 109 TRP A N 1
ATOM 900 C CA . TRP A 1 109 ? 6.629 14.57 -7.188 1 93.69 109 TRP A CA 1
ATOM 901 C C . TRP A 1 109 ? 7.898 13.82 -6.805 1 93.69 109 TRP A C 1
ATOM 903 O O . TRP A 1 109 ? 8.961 14.43 -6.648 1 93.69 109 TRP A O 1
ATOM 913 N N . ARG A 1 110 ? 7.895 12.578 -6.695 1 91.5 110 ARG A N 1
ATOM 914 C CA . ARG A 1 110 ? 9.039 11.734 -6.355 1 91.5 110 ARG A CA 1
ATOM 915 C C . ARG A 1 110 ? 10.148 11.883 -7.391 1 91.5 110 ARG A C 1
ATOM 917 O O . ARG A 1 110 ? 11.32 12.023 -7.031 1 91.5 110 ARG A O 1
ATOM 924 N N . GLU A 1 111 ? 9.766 11.773 -8.602 1 89.31 111 GLU A N 1
ATOM 925 C CA . GLU A 1 111 ? 10.75 11.836 -9.68 1 89.31 111 GLU A CA 1
ATOM 926 C C . GLU A 1 111 ? 11.445 13.195 -9.711 1 89.31 111 GLU A C 1
ATOM 928 O O . GLU A 1 111 ? 12.633 13.273 -10.016 1 89.31 111 GLU A O 1
ATOM 933 N N . ASN A 1 112 ? 10.688 14.203 -9.477 1 88.75 112 ASN A N 1
ATOM 934 C CA . ASN A 1 112 ? 11.266 15.547 -9.445 1 88.75 112 ASN A CA 1
ATOM 935 C C . ASN A 1 112 ? 12.289 15.695 -8.32 1 88.75 112 ASN A C 1
ATOM 937 O O . ASN A 1 112 ? 13.297 16.391 -8.484 1 88.75 112 ASN A O 1
ATOM 941 N N . LEU A 1 113 ? 12.062 15.094 -7.23 1 86.12 113 LEU A N 1
ATOM 942 C CA . LEU A 1 113 ? 12.992 15.125 -6.113 1 86.12 113 LEU A CA 1
ATOM 943 C C . LEU A 1 113 ? 14.289 14.406 -6.461 1 86.12 113 LEU A C 1
ATOM 945 O O . LEU A 1 113 ? 15.383 14.859 -6.105 1 86.12 113 LEU A O 1
ATOM 949 N N . GLN A 1 114 ? 14.188 13.297 -7.066 1 82.19 114 GLN A N 1
ATOM 950 C CA . GLN A 1 114 ? 15.359 12.5 -7.426 1 82.19 114 GLN A CA 1
ATOM 951 C C . GLN A 1 114 ? 16.203 13.211 -8.469 1 82.19 114 GLN A C 1
ATOM 953 O O . GLN A 1 114 ? 17.438 13.086 -8.469 1 82.19 114 GLN A O 1
ATOM 958 N N . ASN A 1 115 ? 15.555 13.883 -9.305 1 80.62 115 ASN A N 1
ATOM 959 C CA . ASN A 1 115 ? 16.266 14.586 -10.367 1 80.62 115 ASN A CA 1
ATOM 960 C C . ASN A 1 115 ? 16.953 15.844 -9.836 1 80.62 115 ASN A C 1
ATOM 962 O O . ASN A 1 115 ? 17.922 16.312 -10.422 1 80.62 115 ASN A O 1
ATOM 966 N N . ASN A 1 116 ? 16.375 16.406 -8.797 1 71.12 116 ASN A N 1
ATOM 967 C CA . ASN A 1 116 ? 16.938 17.641 -8.25 1 71.12 116 ASN A CA 1
ATOM 968 C C . ASN A 1 116 ? 17.922 17.344 -7.117 1 71.12 116 ASN A C 1
ATOM 970 O O . ASN A 1 116 ? 18.5 18.266 -6.539 1 71.12 116 ASN A O 1
ATOM 974 N N . SER A 1 117 ? 17.969 16.125 -6.777 1 62.06 117 SER A N 1
ATOM 975 C CA . SER A 1 117 ? 18.969 15.773 -5.781 1 62.06 117 SER A CA 1
ATOM 976 C C . SER A 1 117 ? 20.297 15.43 -6.441 1 62.06 117 SER A C 1
ATOM 978 O O . SER A 1 117 ? 20.328 14.805 -7.5 1 62.06 117 SER A O 1
ATOM 980 N N . MET B 1 1 ? -12.547 -11.219 -19.844 1 60.84 1 MET B N 1
ATOM 981 C CA . MET B 1 1 ? -11.703 -10.109 -19.422 1 60.84 1 MET B CA 1
ATOM 982 C C . MET B 1 1 ? -10.234 -10.406 -19.703 1 60.84 1 MET B C 1
ATOM 984 O O . MET B 1 1 ? -9.82 -11.57 -19.703 1 60.84 1 MET B O 1
ATOM 988 N N . SER B 1 2 ? -9.5 -9.375 -20.125 1 74.12 2 SER B N 1
ATOM 989 C CA . SER B 1 2 ? -8.117 -9.57 -20.562 1 74.12 2 SER B CA 1
ATOM 990 C C . SER B 1 2 ? -7.238 -10.008 -19.391 1 74.12 2 SER B C 1
ATOM 992 O O . SER B 1 2 ? -7.504 -9.656 -18.234 1 74.12 2 SER B O 1
ATOM 994 N N . GLU B 1 3 ? -6.414 -10.914 -19.562 1 90.19 3 GLU B N 1
ATOM 995 C CA . GLU B 1 3 ? -5.414 -11.484 -18.656 1 90.19 3 GLU B CA 1
ATOM 996 C C . GLU B 1 3 ? -4.18 -10.586 -18.578 1 90.19 3 GLU B C 1
ATOM 998 O O . GLU B 1 3 ? -3.719 -10.055 -19.578 1 90.19 3 GLU B O 1
ATOM 1003 N N . ILE B 1 4 ? -3.805 -10.273 -17.344 1 92.38 4 ILE B N 1
ATOM 1004 C CA . ILE B 1 4 ? -2.559 -9.562 -17.078 1 92.38 4 ILE B CA 1
ATOM 1005 C C . ILE B 1 4 ? -1.533 -10.516 -16.484 1 92.38 4 ILE B C 1
ATOM 1007 O O . ILE B 1 4 ? -1.847 -11.273 -15.555 1 92.38 4 ILE B O 1
ATOM 1011 N N . LYS B 1 5 ? -0.343 -10.492 -16.984 1 95.62 5 LYS B N 1
ATOM 1012 C CA . LYS B 1 5 ? 0.715 -11.375 -16.5 1 95.62 5 LYS B CA 1
ATOM 1013 C C . LYS B 1 5 ? 1.95 -10.578 -16.094 1 95.62 5 LYS B C 1
ATOM 1015 O O . LYS B 1 5 ? 2.334 -9.625 -16.766 1 95.62 5 LYS B O 1
ATOM 1020 N N . TYR B 1 6 ? 2.512 -10.961 -15.047 1 95.12 6 TYR B N 1
ATOM 1021 C CA . TYR B 1 6 ? 3.779 -10.406 -14.578 1 95.12 6 TYR B CA 1
ATOM 1022 C C . TYR B 1 6 ? 4.738 -11.516 -14.164 1 95.12 6 TYR B C 1
ATOM 1024 O O . TYR B 1 6 ? 4.305 -12.609 -13.789 1 95.12 6 TYR B O 1
ATOM 1032 N N . LEU B 1 7 ? 6.004 -11.234 -14.359 1 97.5 7 LEU B N 1
ATOM 1033 C CA . LEU B 1 7 ? 7.035 -12.016 -13.688 1 97.5 7 LEU B CA 1
ATOM 1034 C C . LEU B 1 7 ? 7.605 -11.25 -12.492 1 97.5 7 LEU B C 1
ATOM 1036 O O . LEU B 1 7 ? 8.312 -10.258 -12.672 1 97.5 7 LEU B O 1
ATOM 1040 N N . ALA B 1 8 ? 7.328 -11.75 -11.32 1 97.81 8 ALA B N 1
ATOM 1041 C CA . ALA B 1 8 ? 7.672 -11.031 -10.094 1 97.81 8 ALA B CA 1
ATOM 1042 C C . ALA B 1 8 ? 9.078 -11.391 -9.625 1 97.81 8 ALA B C 1
ATOM 1044 O O . ALA B 1 8 ? 9.469 -12.562 -9.656 1 97.81 8 ALA B O 1
ATOM 1045 N N . ASP B 1 9 ? 9.828 -10.477 -9.219 1 98 9 ASP B N 1
ATOM 1046 C CA . ASP B 1 9 ? 11.172 -10.688 -8.68 1 98 9 ASP B CA 1
ATOM 1047 C C . ASP B 1 9 ? 11.109 -11.227 -7.25 1 98 9 ASP B C 1
ATOM 1049 O O . ASP B 1 9 ? 11.984 -11.984 -6.828 1 98 9 ASP B O 1
ATOM 1053 N N . LYS B 1 10 ? 10.203 -10.805 -6.508 1 97.56 10 LYS B N 1
ATOM 1054 C CA . LYS B 1 10 ? 9.961 -11.234 -5.137 1 97.56 10 LYS B CA 1
ATOM 1055 C C . LYS B 1 10 ? 8.469 -11.242 -4.812 1 97.56 10 LYS B C 1
ATOM 1057 O O . LYS B 1 10 ? 7.734 -10.352 -5.242 1 97.56 10 LYS B O 1
ATOM 1062 N N . VAL B 1 11 ? 8.039 -12.203 -4.051 1 98.31 11 VAL B N 1
ATOM 1063 C CA . VAL B 1 11 ? 6.672 -12.273 -3.549 1 98.31 11 VAL B CA 1
ATOM 1064 C C . VAL B 1 11 ? 6.684 -12.617 -2.061 1 98.31 11 VAL B C 1
ATOM 1066 O O . VAL B 1 11 ? 7.449 -13.477 -1.622 1 98.31 11 VAL B O 1
ATOM 1069 N N . PHE B 1 12 ? 5.895 -11.93 -1.317 1 98.31 12 PHE B N 1
ATOM 1070 C CA . PHE B 1 12 ? 5.707 -12.227 0.099 1 98.31 12 PHE B CA 1
ATOM 1071 C C . PHE B 1 12 ? 4.227 -12.234 0.46 1 98.31 12 PHE B C 1
ATOM 1073 O O . PHE B 1 12 ? 3.518 -11.25 0.216 1 98.31 12 PHE B O 1
ATOM 1080 N N . VAL B 1 13 ? 3.789 -13.328 0.941 1 97.75 13 VAL B N 1
ATOM 1081 C CA . VAL B 1 13 ? 2.404 -13.484 1.372 1 97.75 13 VAL B CA 1
ATOM 1082 C C . VAL B 1 13 ? 2.35 -13.633 2.891 1 97.75 13 VAL B C 1
ATOM 1084 O O . VAL B 1 13 ? 3.127 -14.391 3.475 1 97.75 13 VAL B O 1
ATOM 1087 N N . HIS B 1 14 ? 1.497 -12.891 3.48 1 97 14 HIS B N 1
ATOM 1088 C CA . HIS B 1 14 ? 1.33 -13.016 4.922 1 97 14 HIS B CA 1
ATOM 1089 C C . HIS B 1 14 ? -0.13 -12.836 5.328 1 97 14 HIS B C 1
ATOM 1091 O O . HIS B 1 14 ? -0.915 -12.242 4.582 1 97 14 HIS B O 1
ATOM 1097 N N . ARG B 1 15 ? -0.387 -13.359 6.516 1 96.81 15 ARG B N 1
ATOM 1098 C CA . ARG B 1 15 ? -1.736 -13.297 7.066 1 96.81 15 ARG B CA 1
ATOM 1099 C C . ARG B 1 15 ? -2.15 -11.852 7.332 1 96.81 15 ARG B C 1
ATOM 1101 O O . ARG B 1 15 ? -1.405 -11.094 7.953 1 96.81 15 ARG B O 1
ATOM 1108 N N . TRP B 1 16 ? -3.309 -11.617 6.875 1 93.81 16 TRP B N 1
ATOM 1109 C CA . TRP B 1 16 ? -3.92 -10.305 7.039 1 93.81 16 TRP B CA 1
ATOM 1110 C C . TRP B 1 16 ? -5.406 -10.352 6.703 1 93.81 16 TRP B C 1
ATOM 1112 O O . TRP B 1 16 ? -5.816 -11.039 5.766 1 93.81 16 TRP B O 1
ATOM 1122 N N . PRO B 1 17 ? -6.156 -9.43 7.465 1 91.75 17 PRO B N 1
ATOM 1123 C CA . PRO B 1 17 ? -5.891 -8.586 8.633 1 91.75 17 PRO B CA 1
ATOM 1124 C C . PRO B 1 17 ? -5.492 -9.398 9.867 1 91.75 17 PRO B C 1
ATOM 1126 O O . PRO B 1 17 ? -5.652 -10.617 9.883 1 91.75 17 PRO B O 1
ATOM 1129 N N . HIS B 1 18 ? -5.055 -8.68 10.805 1 88.81 18 HIS B N 1
ATOM 1130 C CA . HIS B 1 18 ? -4.477 -9.328 11.969 1 88.81 18 HIS B CA 1
ATOM 1131 C C . HIS B 1 18 ? -5.543 -10.07 12.773 1 88.81 18 HIS B C 1
ATOM 1133 O O . HIS B 1 18 ? -5.23 -11.016 13.492 1 88.81 18 HIS B O 1
ATOM 1139 N N . ASP B 1 19 ? -6.75 -9.641 12.719 1 90.88 19 ASP B N 1
ATOM 1140 C CA . ASP B 1 19 ? -7.816 -10.203 13.539 1 90.88 19 ASP B CA 1
ATOM 1141 C C . ASP B 1 19 ? -8.453 -11.414 12.852 1 90.88 19 ASP B C 1
ATOM 1143 O O . ASP B 1 19 ? -9.469 -11.93 13.312 1 90.88 19 ASP B O 1
ATOM 1147 N N . THR B 1 20 ? -7.953 -11.922 11.781 1 92.62 20 THR B N 1
ATOM 1148 C CA . THR B 1 20 ? -8.43 -13.125 11.094 1 92.62 20 THR B CA 1
ATOM 1149 C C . THR B 1 20 ? -7.805 -14.375 11.695 1 92.62 20 THR B C 1
ATOM 1151 O O . THR B 1 20 ? -6.797 -14.297 12.398 1 92.62 20 THR B O 1
ATOM 1154 N N . PRO B 1 21 ? -8.352 -15.555 11.508 1 93.25 21 PRO B N 1
ATOM 1155 C CA . PRO B 1 21 ? -7.824 -16.797 12.062 1 93.25 21 PRO B CA 1
ATOM 1156 C C . PRO B 1 21 ? -6.371 -17.062 11.664 1 93.25 21 PRO B C 1
ATOM 1158 O O . PRO B 1 21 ? -5.973 -16.75 10.539 1 93.25 21 PRO B O 1
ATOM 1161 N N . LEU B 1 22 ? -5.695 -17.719 12.547 1 95.69 22 LEU B N 1
ATOM 1162 C CA . LEU B 1 22 ? -4.289 -18.031 12.32 1 95.69 22 LEU B CA 1
ATOM 1163 C C . LEU B 1 22 ? -4.145 -19.094 11.227 1 95.69 22 LEU B C 1
ATOM 1165 O O . LEU B 1 22 ? -4.98 -19.984 11.102 1 95.69 22 LEU B O 1
ATOM 1169 N N . TRP B 1 23 ? -3.053 -18.922 10.461 1 96 23 TRP B N 1
ATOM 1170 C CA . TRP B 1 23 ? -2.684 -19.969 9.516 1 96 23 TRP B CA 1
ATOM 1171 C C . TRP B 1 23 ? -2.039 -21.156 10.227 1 96 23 TRP B C 1
ATOM 1173 O O . TRP B 1 23 ? -1.311 -20.969 11.211 1 96 23 TRP B O 1
ATOM 1183 N N . ASP B 1 24 ? -2.289 -22.359 9.812 1 95.25 24 ASP B N 1
ATOM 1184 C CA . ASP B 1 24 ? -1.623 -23.516 10.406 1 95.25 24 ASP B CA 1
ATOM 1185 C C . ASP B 1 24 ? -0.171 -23.609 9.945 1 95.25 24 ASP B C 1
ATOM 1187 O O . ASP B 1 24 ? 0.228 -22.938 8.992 1 95.25 24 ASP B O 1
ATOM 1191 N N . SER B 1 25 ? 0.61 -24.375 10.664 1 96.25 25 SER B N 1
ATOM 1192 C CA . SER B 1 25 ? 2.043 -24.469 10.406 1 96.25 25 SER B CA 1
ATOM 1193 C C . SER B 1 25 ? 2.318 -25.016 9.008 1 96.25 25 SER B C 1
ATOM 1195 O O . SER B 1 25 ? 3.273 -24.594 8.352 1 96.25 25 SER B O 1
ATOM 1197 N N . PHE B 1 26 ? 1.604 -25.922 8.609 1 95.88 26 PHE B N 1
ATOM 1198 C CA . PHE B 1 26 ? 1.796 -26.516 7.293 1 95.88 26 PHE B CA 1
ATOM 1199 C C . PHE B 1 26 ? 1.654 -25.453 6.203 1 95.88 26 PHE B C 1
ATOM 1201 O O . PHE B 1 26 ? 2.482 -25.375 5.293 1 95.88 26 PHE B O 1
ATOM 1208 N N . THR B 1 27 ? 0.523 -24.688 6.32 1 95.19 27 THR B N 1
ATOM 1209 C CA . THR B 1 27 ? 0.288 -23.609 5.363 1 95.19 27 THR B CA 1
ATOM 1210 C C . THR B 1 27 ? 1.456 -22.625 5.355 1 95.19 27 THR B C 1
ATOM 1212 O O . THR B 1 27 ? 1.965 -22.266 4.289 1 95.19 27 THR B O 1
ATOM 1215 N N . LYS B 1 28 ? 1.864 -22.219 6.477 1 96 28 LYS B N 1
ATOM 1216 C CA . LYS B 1 28 ? 2.961 -21.25 6.602 1 96 28 LYS B CA 1
ATOM 1217 C C . LYS B 1 28 ? 4.246 -21.812 5.996 1 96 28 LYS B C 1
ATOM 1219 O O . LYS B 1 28 ? 4.93 -21.125 5.234 1 96 28 LYS B O 1
ATOM 1224 N N . ASP B 1 29 ? 4.547 -23.016 6.34 1 96.38 29 ASP B N 1
ATOM 1225 C CA . ASP B 1 29 ? 5.766 -23.656 5.855 1 96.38 29 ASP B CA 1
ATOM 1226 C C . ASP B 1 29 ? 5.742 -23.797 4.336 1 96.38 29 ASP B C 1
ATOM 1228 O O . ASP B 1 29 ? 6.754 -23.562 3.668 1 96.38 29 ASP B O 1
ATOM 1232 N N . ASN B 1 30 ? 4.633 -24.219 3.867 1 95.31 30 ASN B N 1
ATOM 1233 C CA . ASN B 1 30 ? 4.473 -24.375 2.424 1 95.31 30 ASN B CA 1
ATOM 1234 C C . ASN B 1 30 ? 4.695 -23.047 1.696 1 95.31 30 ASN B C 1
ATOM 1236 O O . ASN B 1 30 ? 5.398 -23 0.686 1 95.31 30 ASN B O 1
ATOM 1240 N N . LEU B 1 31 ? 4.074 -22 2.146 1 95.94 31 LEU B N 1
ATOM 1241 C CA . LEU B 1 31 ? 4.246 -20.672 1.562 1 95.94 31 LEU B CA 1
ATOM 1242 C C . LEU B 1 31 ? 5.695 -20.219 1.663 1 95.94 31 LEU B C 1
ATOM 1244 O O . LEU B 1 31 ? 6.238 -19.641 0.717 1 95.94 31 LEU B O 1
ATOM 1248 N N . ASP B 1 32 ? 6.266 -20.406 2.779 1 96.56 32 ASP B N 1
ATOM 1249 C CA . ASP B 1 32 ? 7.664 -20.031 2.965 1 96.56 32 ASP B CA 1
ATOM 1250 C C . ASP B 1 32 ? 8.57 -20.75 1.969 1 96.56 32 ASP B C 1
ATOM 1252 O O . ASP B 1 32 ? 9.438 -20.125 1.353 1 96.56 32 ASP B O 1
ATOM 1256 N N . ASP B 1 33 ? 8.336 -21.984 1.87 1 96.06 33 ASP B N 1
ATOM 1257 C CA . ASP B 1 33 ? 9.203 -22.812 1.033 1 96.06 33 ASP B CA 1
ATOM 1258 C C . ASP B 1 33 ? 9.031 -22.469 -0.444 1 96.06 33 ASP B C 1
ATOM 1260 O O . ASP B 1 33 ? 10.008 -22.438 -1.198 1 96.06 33 ASP B O 1
ATOM 1264 N N . HIS B 1 34 ? 7.859 -22.172 -0.828 1 95.5 34 HIS B N 1
ATOM 1265 C CA . HIS B 1 34 ? 7.602 -22.109 -2.262 1 95.5 34 HIS B CA 1
ATOM 1266 C C . HIS B 1 34 ? 7.43 -20.672 -2.725 1 95.5 34 HIS B C 1
ATOM 1268 O O . HIS B 1 34 ? 7.5 -20.391 -3.922 1 95.5 34 HIS B O 1
ATOM 1274 N N . ILE B 1 35 ? 7.156 -19.781 -1.749 1 96.75 35 ILE B N 1
ATOM 1275 C CA . ILE B 1 35 ? 6.887 -18.406 -2.162 1 96.75 35 ILE B CA 1
ATOM 1276 C C . ILE B 1 35 ? 7.793 -17.453 -1.392 1 96.75 35 ILE B C 1
ATOM 1278 O O . ILE B 1 35 ? 8.758 -16.922 -1.944 1 96.75 35 ILE B O 1
ATOM 1282 N N . ASN B 1 36 ? 7.641 -17.328 -0.14 1 97.44 36 ASN B N 1
ATOM 1283 C CA . ASN B 1 36 ? 8.211 -16.25 0.656 1 97.44 36 ASN B CA 1
ATOM 1284 C C . ASN B 1 36 ? 9.734 -16.344 0.714 1 97.44 36 ASN B C 1
ATOM 1286 O O . ASN B 1 36 ? 10.422 -15.32 0.715 1 97.44 36 ASN B O 1
ATOM 1290 N N . LYS B 1 37 ? 10.172 -17.531 0.809 1 97.56 37 LYS B N 1
ATOM 1291 C CA . LYS B 1 37 ? 11.617 -17.703 0.974 1 97.56 37 LYS B CA 1
ATOM 1292 C C . LYS B 1 37 ? 12.25 -18.266 -0.293 1 97.56 37 LYS B C 1
ATOM 1294 O O . LYS B 1 37 ? 13.461 -18.484 -0.341 1 97.56 37 LYS B O 1
ATOM 1299 N N . ASN B 1 38 ? 11.492 -18.578 -1.227 1 96.75 38 ASN B N 1
ATOM 1300 C CA . ASN B 1 38 ? 11.992 -19.031 -2.52 1 96.75 38 ASN B CA 1
ATOM 1301 C C . ASN B 1 38 ? 12.461 -17.859 -3.379 1 96.75 38 ASN B C 1
ATOM 1303 O O . ASN B 1 38 ? 11.672 -16.984 -3.719 1 96.75 38 ASN B O 1
ATOM 1307 N N . PRO B 1 39 ? 13.672 -17.781 -3.74 1 95.75 39 PRO B N 1
ATOM 1308 C CA . PRO B 1 39 ? 14.227 -16.609 -4.43 1 95.75 39 PRO B CA 1
ATOM 1309 C C . PRO B 1 39 ? 13.898 -16.594 -5.918 1 95.75 39 PRO B C 1
ATOM 1311 O O . PRO B 1 39 ? 14.141 -15.594 -6.594 1 95.75 39 PRO B O 1
ATOM 1314 N N . GLU B 1 40 ? 13.32 -17.641 -6.43 1 97.25 40 GLU B N 1
ATOM 1315 C CA . GLU B 1 40 ? 13.016 -17.688 -7.852 1 97.25 40 GLU B CA 1
ATOM 1316 C C . GLU B 1 40 ? 11.875 -16.734 -8.203 1 97.25 40 GLU B C 1
ATOM 1318 O O . GLU B 1 40 ? 10.969 -16.516 -7.402 1 97.25 40 GLU B O 1
ATOM 1323 N N . LYS B 1 41 ? 11.992 -16.266 -9.414 1 97.94 41 LYS B N 1
ATOM 1324 C CA . LYS B 1 41 ? 10.914 -15.406 -9.891 1 97.94 41 LYS B CA 1
ATOM 1325 C C . LYS B 1 41 ? 9.594 -16.172 -9.977 1 97.94 41 LYS B C 1
ATOM 1327 O O . LYS B 1 41 ? 9.586 -17.375 -10.242 1 97.94 41 LYS B O 1
ATOM 1332 N N . LYS B 1 42 ? 8.547 -15.5 -9.766 1 97.94 42 LYS B N 1
ATOM 1333 C CA . LYS B 1 42 ? 7.23 -16.125 -9.734 1 97.94 42 LYS B CA 1
ATOM 1334 C C . LYS B 1 42 ? 6.309 -15.539 -10.797 1 97.94 42 LYS B C 1
ATOM 1336 O O . LYS B 1 42 ? 6.309 -14.328 -11.023 1 97.94 42 LYS B O 1
ATOM 1341 N N . GLN B 1 43 ? 5.551 -16.391 -11.375 1 97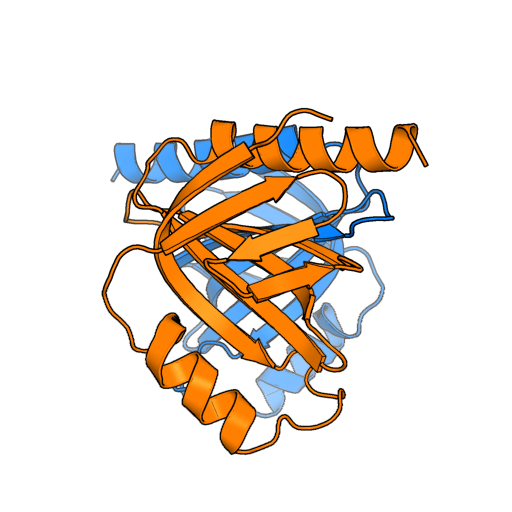.69 43 GLN B N 1
ATOM 1342 C CA . GLN B 1 43 ? 4.543 -15.945 -12.328 1 97.69 43 GLN B CA 1
ATOM 1343 C C . GLN B 1 43 ? 3.297 -15.438 -11.617 1 97.69 43 GLN B C 1
ATOM 1345 O O . GLN B 1 43 ? 2.758 -16.109 -10.734 1 97.69 43 GLN B O 1
ATOM 1350 N N . ILE B 1 44 ? 2.869 -14.258 -12 1 97.62 44 ILE B N 1
ATOM 1351 C CA . ILE B 1 44 ? 1.643 -13.641 -11.508 1 97.62 44 ILE B CA 1
ATOM 1352 C C . ILE B 1 44 ? 0.627 -13.531 -12.641 1 97.62 44 ILE B C 1
ATOM 1354 O O . ILE B 1 44 ? 0.945 -13.023 -13.719 1 97.62 44 ILE B O 1
ATOM 1358 N N . ILE B 1 45 ? -0.527 -14.008 -12.422 1 97.25 45 ILE B N 1
ATOM 1359 C CA . ILE B 1 45 ? -1.6 -13.898 -13.406 1 97.25 45 ILE B CA 1
ATOM 1360 C C . ILE B 1 45 ? -2.809 -13.211 -12.773 1 97.25 45 ILE B C 1
ATOM 1362 O O . ILE B 1 45 ? -3.316 -13.664 -11.742 1 97.25 45 ILE B O 1
ATOM 1366 N N . VAL B 1 46 ? -3.186 -12.164 -13.312 1 94.31 46 VAL B N 1
ATOM 1367 C CA . VAL B 1 46 ? -4.402 -11.453 -12.938 1 94.31 46 VAL B CA 1
ATOM 1368 C C . VAL B 1 46 ? -5.488 -11.695 -13.984 1 94.31 46 VAL B C 1
ATOM 1370 O O . VAL B 1 46 ? -5.34 -11.289 -15.141 1 94.31 46 VAL B O 1
ATOM 1373 N N . LYS B 1 47 ? -6.477 -12.344 -13.609 1 89.81 47 LYS B N 1
ATOM 1374 C CA . LYS B 1 47 ? -7.527 -12.711 -14.555 1 89.81 47 LYS B CA 1
ATOM 1375 C C . LYS B 1 47 ? -8.875 -12.859 -13.852 1 89.81 47 LYS B C 1
ATOM 1377 O O . LYS B 1 47 ? -8.969 -13.477 -12.797 1 89.81 47 LYS B O 1
ATOM 1382 N N . ASP B 1 48 ? -9.914 -12.227 -14.57 1 85.5 48 ASP B N 1
ATOM 1383 C CA . ASP B 1 48 ? -11.258 -12.281 -14.008 1 85.5 48 ASP B CA 1
ATOM 1384 C C . ASP B 1 48 ? -11.289 -11.68 -12.602 1 85.5 48 ASP B C 1
ATOM 1386 O O . ASP B 1 48 ? -10.867 -10.547 -12.398 1 85.5 48 ASP B O 1
ATOM 1390 N N . ASN B 1 49 ? -11.586 -12.477 -11.586 1 86.5 49 ASN B N 1
ATOM 1391 C CA . ASN B 1 49 ? -11.719 -11.922 -10.242 1 86.5 49 ASN B CA 1
ATOM 1392 C C . ASN B 1 49 ? -10.68 -12.508 -9.289 1 86.5 49 ASN B C 1
ATOM 1394 O O . ASN B 1 49 ? -10.914 -12.594 -8.086 1 86.5 49 ASN B O 1
ATOM 1398 N N . THR B 1 50 ? -9.594 -12.914 -10.023 1 94.25 50 THR B N 1
ATOM 1399 C CA . THR B 1 50 ? -8.602 -13.57 -9.172 1 94.25 50 THR B CA 1
ATOM 1400 C C . THR B 1 50 ? -7.195 -13.117 -9.531 1 94.25 50 THR B C 1
ATOM 1402 O O . THR B 1 50 ? -6.961 -12.617 -10.633 1 94.25 50 THR B O 1
ATOM 1405 N N . ILE B 1 51 ? -6.316 -13.281 -8.625 1 96.06 51 ILE B N 1
ATOM 1406 C CA . ILE B 1 51 ? -4.875 -13.195 -8.836 1 96.06 51 ILE B CA 1
ATOM 1407 C C . ILE B 1 51 ? -4.223 -14.539 -8.5 1 96.06 51 ILE B C 1
ATOM 1409 O O . ILE B 1 51 ? -4.453 -15.102 -7.43 1 96.06 51 ILE B O 1
ATOM 1413 N N . THR B 1 52 ? -3.482 -14.977 -9.43 1 97.31 52 THR B N 1
ATOM 1414 C CA . THR B 1 52 ? -2.793 -16.234 -9.227 1 97.31 52 THR B CA 1
ATOM 1415 C C . THR B 1 52 ? -1.285 -16.031 -9.125 1 97.31 52 THR B C 1
ATOM 1417 O O . THR B 1 52 ? -0.686 -15.383 -9.992 1 97.31 52 THR B O 1
ATOM 1420 N N . ILE B 1 53 ? -0.708 -16.516 -8.086 1 97.06 53 ILE B N 1
ATOM 1421 C CA . ILE B 1 53 ? 0.733 -16.531 -7.855 1 97.06 53 ILE B CA 1
ATOM 1422 C C . ILE B 1 53 ? 1.252 -17.969 -7.902 1 97.06 53 ILE B C 1
ATOM 1424 O O . ILE B 1 53 ? 1.027 -18.734 -6.973 1 97.06 53 ILE B O 1
ATOM 1428 N N . GLU B 1 54 ? 1.946 -18.234 -8.984 1 95.75 54 GLU B N 1
ATOM 1429 C CA . GLU B 1 54 ? 2.344 -19.625 -9.219 1 95.75 54 GLU B CA 1
ATOM 1430 C C . GLU B 1 54 ? 1.143 -20.562 -9.148 1 95.75 54 GLU B C 1
ATOM 1432 O O . GLU B 1 54 ? 0.292 -20.562 -10.039 1 95.75 54 GLU B O 1
ATOM 1437 N N . ASN B 1 55 ? 0.998 -21.203 -7.973 1 91.56 55 ASN B N 1
ATOM 1438 C CA . ASN B 1 55 ? -0.105 -22.156 -7.863 1 91.56 55 ASN B CA 1
ATOM 1439 C C . ASN B 1 55 ? -1.102 -21.734 -6.785 1 91.56 55 ASN B C 1
ATOM 1441 O O . ASN B 1 55 ? -1.972 -22.516 -6.398 1 91.56 55 ASN B O 1
ATOM 1445 N N . ILE B 1 56 ? -0.95 -20.578 -6.367 1 94.38 56 ILE B N 1
ATOM 1446 C CA . ILE B 1 56 ? -1.84 -20.062 -5.332 1 94.38 56 ILE B CA 1
ATOM 1447 C C . ILE B 1 56 ? -2.777 -19.016 -5.93 1 94.38 56 ILE B C 1
ATOM 1449 O O . ILE B 1 56 ? -2.324 -18.031 -6.523 1 94.38 56 ILE B O 1
ATOM 1453 N N . GLU B 1 57 ? -3.998 -19.25 -5.652 1 96 57 GLU B N 1
ATOM 1454 C CA . GLU B 1 57 ? -5 -18.328 -6.184 1 96 57 GLU B CA 1
ATOM 1455 C C . GLU B 1 57 ? -5.617 -17.484 -5.074 1 96 57 GLU B C 1
ATOM 1457 O O . GLU B 1 57 ? -6.035 -18.016 -4.039 1 96 57 GLU B O 1
ATOM 1462 N N . PHE B 1 58 ? -5.633 -16.234 -5.297 1 96.12 58 PHE B N 1
ATOM 1463 C CA . PHE B 1 58 ? -6.328 -15.289 -4.43 1 96.12 58 PHE B CA 1
ATOM 1464 C C . PHE B 1 58 ? -7.652 -14.859 -5.051 1 96.12 58 PHE B C 1
ATOM 1466 O O . PHE B 1 58 ? -7.711 -14.523 -6.234 1 96.12 58 PHE B O 1
ATOM 1473 N N . PHE B 1 59 ? -8.648 -14.844 -4.258 1 95.44 59 PHE B N 1
ATOM 1474 C CA . PHE B 1 59 ? -9.977 -14.445 -4.695 1 95.44 59 PHE B CA 1
ATOM 1475 C C . PHE B 1 59 ? -10.68 -13.625 -3.615 1 95.44 59 PHE B C 1
ATOM 1477 O O . PHE B 1 59 ? -10.086 -13.312 -2.584 1 95.44 59 PHE B O 1
ATOM 1484 N N . SER B 1 60 ? -11.898 -13.109 -3.928 1 94 60 SER B N 1
ATOM 1485 C CA . SER B 1 60 ? -12.609 -12.219 -3.021 1 94 60 SER B CA 1
ATOM 1486 C C . SER B 1 60 ? -11.734 -11.039 -2.605 1 94 60 SER B C 1
ATOM 1488 O O . SER B 1 60 ? -11.578 -10.766 -1.414 1 94 60 SER B O 1
ATOM 1490 N N . LEU B 1 61 ? -11.219 -10.43 -3.574 1 94.44 61 LEU B N 1
ATOM 1491 C CA . LEU B 1 61 ? -10.258 -9.359 -3.344 1 94.44 61 LEU B CA 1
ATOM 1492 C C . LEU B 1 61 ? -10.922 -8.164 -2.664 1 94.44 61 LEU B C 1
ATOM 1494 O O . LEU B 1 61 ?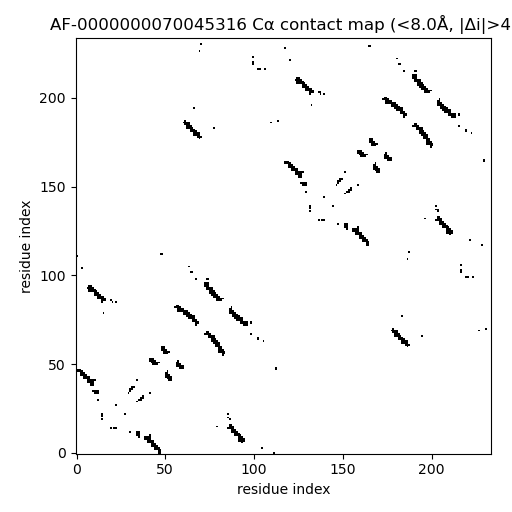 -12.031 -7.777 -3.031 1 94.44 61 LEU B O 1
ATOM 1498 N N . LYS B 1 62 ? -10.227 -7.605 -1.731 1 94.38 62 LYS B N 1
ATOM 1499 C CA . LYS B 1 62 ? -10.758 -6.496 -0.943 1 94.38 62 LYS B CA 1
ATOM 1500 C C . LYS B 1 62 ? -10.008 -5.199 -1.248 1 94.38 62 LYS B C 1
ATOM 1502 O O . LYS B 1 62 ? -10.57 -4.109 -1.104 1 94.38 62 LYS B O 1
ATOM 1507 N N . LYS B 1 63 ? -8.828 -5.336 -1.598 1 95.5 63 LYS B N 1
ATOM 1508 C CA . LYS B 1 63 ? -7.977 -4.164 -1.802 1 95.5 63 LYS B CA 1
ATOM 1509 C C . LYS B 1 63 ? -6.859 -4.461 -2.795 1 95.5 63 LYS B C 1
ATOM 1511 O O . LYS B 1 63 ? -6.301 -5.559 -2.801 1 95.5 63 LYS B O 1
ATOM 1516 N N . ILE B 1 64 ? -6.531 -3.516 -3.588 1 96 64 ILE B N 1
ATOM 1517 C CA . ILE B 1 64 ? -5.352 -3.547 -4.449 1 96 64 ILE B CA 1
ATOM 1518 C C . ILE B 1 64 ? -4.531 -2.277 -4.242 1 96 64 ILE B C 1
ATOM 1520 O O . ILE B 1 64 ? -5.074 -1.227 -3.896 1 96 64 ILE B O 1
ATOM 1524 N N . GLY B 1 65 ? -3.289 -2.383 -4.402 1 97.44 65 GLY B N 1
ATOM 1525 C CA . GLY B 1 65 ? -2.438 -1.216 -4.234 1 97.44 65 GLY B CA 1
ATOM 1526 C C . GLY B 1 65 ? -1.068 -1.378 -4.867 1 97.44 65 GLY B C 1
ATOM 1527 O O . GLY B 1 65 ? -0.764 -2.428 -5.438 1 97.44 65 GLY B O 1
ATOM 1528 N N . ILE B 1 66 ? -0.368 -0.349 -4.828 1 98.25 66 ILE B N 1
ATOM 1529 C CA . ILE B 1 66 ? 1.009 -0.328 -5.312 1 98.25 66 ILE B CA 1
ATOM 1530 C C . ILE B 1 66 ? 1.849 0.596 -4.434 1 98.25 66 ILE B C 1
ATOM 1532 O O . ILE B 1 66 ? 1.37 1.64 -3.98 1 98.25 66 ILE B O 1
ATOM 1536 N N . SER B 1 67 ? 3.01 0.217 -4.105 1 97.62 67 SER B N 1
ATOM 1537 C CA . SER B 1 67 ? 3.973 1.049 -3.393 1 97.62 67 SER B CA 1
ATOM 1538 C C . SER B 1 67 ? 5.297 1.133 -4.145 1 97.62 67 SER B C 1
ATOM 1540 O O . SER B 1 67 ? 5.68 0.191 -4.84 1 97.62 67 SER B O 1
ATOM 1542 N N . VAL B 1 68 ? 5.953 2.236 -4.02 1 97.38 68 VAL B N 1
ATOM 1543 C CA . VAL B 1 68 ? 7.203 2.535 -4.715 1 97.38 68 VAL B CA 1
ATOM 1544 C C . VAL B 1 68 ? 8.234 3.068 -3.721 1 97.38 68 VAL B C 1
ATOM 1546 O O . VAL B 1 68 ? 7.996 4.082 -3.057 1 97.38 68 VAL B O 1
ATOM 1549 N N . PRO B 1 69 ? 9.367 2.365 -3.639 1 95.5 69 PRO B N 1
ATOM 1550 C CA . PRO B 1 69 ? 10.43 2.957 -2.832 1 95.5 69 PRO B CA 1
ATOM 1551 C C . PRO B 1 69 ? 10.938 4.285 -3.398 1 95.5 69 PRO B C 1
ATOM 1553 O O . PRO B 1 69 ? 10.852 4.512 -4.609 1 95.5 69 PRO B O 1
ATOM 1556 N N . PHE B 1 70 ? 11.406 5.141 -2.584 1 91.19 70 PHE B N 1
ATOM 1557 C CA . PHE B 1 70 ? 11.828 6.48 -2.99 1 91.19 70 PHE B CA 1
ATOM 1558 C C . PHE B 1 70 ? 13.094 6.418 -3.828 1 91.19 70 PHE B C 1
ATOM 1560 O O . PHE B 1 70 ? 13.297 7.242 -4.723 1 91.19 70 PHE B O 1
ATOM 1567 N N . PHE B 1 71 ? 13.953 5.41 -3.654 1 86.56 71 PHE B N 1
ATOM 1568 C CA . PHE B 1 71 ? 15.273 5.539 -4.262 1 86.56 71 PHE B CA 1
ATOM 1569 C C . PHE B 1 71 ? 15.547 4.371 -5.203 1 86.56 71 PHE B C 1
ATOM 1571 O O . PHE B 1 71 ? 16.688 4.188 -5.656 1 86.56 71 PHE B O 1
ATOM 1578 N N . LYS B 1 72 ? 14.594 3.527 -5.461 1 90.5 72 LYS B N 1
ATOM 1579 C CA . LYS B 1 72 ? 14.781 2.387 -6.355 1 90.5 72 LYS B CA 1
ATOM 1580 C C . LYS B 1 72 ? 13.711 2.361 -7.445 1 90.5 72 LYS B C 1
ATOM 1582 O O . LYS B 1 72 ? 12.586 2.816 -7.227 1 90.5 72 LYS B O 1
ATOM 1587 N N . ASP B 1 73 ? 14.148 1.812 -8.547 1 92.25 73 ASP B N 1
ATOM 1588 C CA . ASP B 1 73 ? 13.188 1.581 -9.625 1 92.25 73 ASP B CA 1
ATOM 1589 C C . ASP B 1 73 ? 12.516 0.219 -9.477 1 92.25 73 ASP B C 1
ATOM 1591 O O . ASP B 1 73 ? 12.836 -0.722 -10.203 1 92.25 73 ASP B O 1
ATOM 1595 N N . GLU B 1 74 ? 11.703 0.122 -8.625 1 96.56 74 GLU B N 1
ATOM 1596 C CA . GLU B 1 74 ? 10.891 -1.062 -8.359 1 96.56 74 GLU B CA 1
ATOM 1597 C C . GLU B 1 74 ? 9.547 -0.686 -7.734 1 96.56 74 GLU B C 1
ATOM 1599 O O . GLU B 1 74 ? 9.398 0.41 -7.191 1 96.56 74 GLU B O 1
ATOM 1604 N N . CYS B 1 75 ? 8.648 -1.534 -7.906 1 97.56 75 CYS B N 1
ATOM 1605 C CA . CYS B 1 75 ? 7.371 -1.331 -7.238 1 97.56 75 CYS B CA 1
ATOM 1606 C C . CYS B 1 75 ? 6.863 -2.629 -6.621 1 97.56 75 CYS B C 1
ATOM 1608 O O . CYS B 1 75 ? 7.305 -3.715 -7 1 97.56 75 CYS B O 1
ATOM 1610 N N . THR B 1 76 ? 6.039 -2.475 -5.633 1 98 76 THR B N 1
ATOM 1611 C CA . THR B 1 76 ? 5.375 -3.604 -4.992 1 98 76 THR B CA 1
ATOM 1612 C C . THR B 1 76 ? 3.859 -3.488 -5.133 1 98 76 THR B C 1
ATOM 1614 O O . THR B 1 76 ? 3.252 -2.561 -4.594 1 98 76 THR B O 1
ATOM 1617 N N . MET B 1 77 ? 3.266 -4.406 -5.867 1 97.81 77 MET B N 1
ATOM 1618 C CA . MET B 1 77 ? 1.81 -4.523 -5.883 1 97.81 77 MET B CA 1
ATOM 1619 C C . MET B 1 77 ? 1.304 -5.172 -4.598 1 97.81 77 MET B C 1
ATOM 1621 O O . MET B 1 77 ? 1.925 -6.102 -4.078 1 97.81 77 MET B O 1
ATOM 1625 N N . ILE B 1 78 ? 0.24 -4.68 -4.16 1 97.56 78 ILE B N 1
ATOM 1626 C CA . ILE B 1 78 ? -0.356 -5.18 -2.926 1 97.56 78 ILE B CA 1
ATOM 1627 C C . ILE B 1 78 ? -1.776 -5.668 -3.201 1 97.56 78 ILE B C 1
ATOM 1629 O O . ILE B 1 78 ? -2.588 -4.945 -3.783 1 97.56 78 ILE B O 1
ATOM 1633 N N . PHE B 1 79 ? -2.064 -6.863 -2.805 1 96.94 79 PHE B N 1
ATOM 1634 C CA . PHE B 1 79 ? -3.4 -7.438 -2.902 1 96.94 79 PHE B CA 1
ATOM 1635 C C . PHE B 1 79 ? -3.861 -7.973 -1.551 1 96.94 79 PHE B C 1
ATOM 1637 O O . PHE B 1 79 ? -3.066 -8.547 -0.8 1 96.94 79 PHE B O 1
ATOM 1644 N N . GLU B 1 80 ? -5.047 -7.734 -1.213 1 97.06 80 GLU B N 1
ATOM 1645 C CA . GLU B 1 80 ? -5.711 -8.32 -0.051 1 97.06 80 GLU B CA 1
ATOM 1646 C C . GLU B 1 80 ? -6.898 -9.18 -0.469 1 97.06 80 GLU B C 1
ATOM 1648 O O . GLU B 1 80 ? -7.766 -8.727 -1.218 1 97.06 80 GLU B O 1
ATOM 1653 N N . GLY B 1 81 ? -6.859 -10.336 -0.013 1 96.12 81 GLY B N 1
ATOM 1654 C CA . GLY B 1 81 ? -7.945 -11.25 -0.341 1 96.12 81 GLY B CA 1
ATOM 1655 C C . GLY B 1 81 ? -7.828 -12.586 0.357 1 96.12 81 GLY B C 1
ATOM 1656 O O . GLY B 1 81 ? -7.164 -12.703 1.388 1 96.12 81 GLY B O 1
ATOM 1657 N N . ARG B 1 82 ? -8.555 -13.586 -0.209 1 96.56 82 ARG B N 1
ATOM 1658 C CA . ARG B 1 82 ? -8.586 -14.938 0.351 1 96.56 82 ARG B CA 1
ATOM 1659 C C . ARG B 1 82 ? -7.809 -15.914 -0.53 1 96.56 82 ARG B C 1
ATOM 1661 O O . ARG B 1 82 ? -7.762 -15.75 -1.751 1 96.56 82 ARG B O 1
ATOM 1668 N N . PHE B 1 83 ? -7.223 -16.844 0.075 1 94.81 83 PHE B N 1
ATOM 1669 C CA . PHE B 1 83 ? -6.719 -18.031 -0.596 1 94.81 83 PHE B CA 1
ATOM 1670 C C . PHE B 1 83 ? -7.078 -19.281 0.187 1 94.81 83 PHE B C 1
ATOM 1672 O O . PHE B 1 83 ? -6.715 -19.422 1.356 1 94.81 83 PHE B O 1
ATOM 1679 N N . GLY B 1 84 ? -7.855 -20.188 -0.484 1 93.06 84 GLY B N 1
ATOM 1680 C CA . GLY B 1 84 ? -8.555 -21.188 0.305 1 93.06 84 GLY B CA 1
ATOM 1681 C C . GLY B 1 84 ? -9.492 -20.578 1.336 1 93.06 84 GLY B C 1
ATOM 1682 O O . GLY B 1 84 ? -10.328 -19.734 1.005 1 93.06 84 GLY B O 1
ATOM 1683 N N . ASP B 1 85 ? -9.359 -20.953 2.574 1 94.38 85 ASP B N 1
ATOM 1684 C CA . ASP B 1 85 ? -10.188 -20.422 3.65 1 94.38 85 ASP B CA 1
ATOM 1685 C C . ASP B 1 85 ? -9.422 -19.391 4.473 1 94.38 85 ASP B C 1
ATOM 1687 O O . ASP B 1 85 ? -9.852 -19 5.566 1 94.38 85 ASP B O 1
ATOM 1691 N N . LEU B 1 86 ? -8.383 -19.016 3.904 1 96.5 86 LEU B N 1
ATOM 1692 C CA . LEU B 1 86 ? -7.492 -18.141 4.656 1 96.5 86 LEU B CA 1
ATOM 1693 C C . LEU B 1 86 ? -7.512 -16.719 4.086 1 96.5 86 LEU B C 1
ATOM 1695 O O . LEU B 1 86 ? -7.941 -16.516 2.949 1 96.5 86 LEU B O 1
ATOM 1699 N N . PHE B 1 87 ? -7.137 -15.789 4.879 1 96.75 87 PHE B N 1
ATOM 1700 C CA . PHE B 1 87 ? -7.035 -14.391 4.492 1 96.75 87 PHE B CA 1
ATOM 1701 C C . PHE B 1 87 ? -5.578 -13.945 4.453 1 96.75 87 PHE B C 1
ATOM 1703 O O . PHE B 1 87 ? -4.785 -14.312 5.324 1 96.75 87 PHE B O 1
ATOM 1710 N N . GLY B 1 88 ? -5.305 -13.188 3.445 1 96.88 88 GLY B N 1
ATOM 1711 C CA . GLY B 1 88 ? -3.908 -12.781 3.389 1 96.88 88 GLY B CA 1
ATOM 1712 C C . GLY B 1 88 ? -3.674 -11.578 2.494 1 96.88 88 GLY B C 1
ATOM 1713 O O . GLY B 1 88 ? -4.566 -11.164 1.755 1 96.88 88 GLY B O 1
ATOM 1714 N N . HIS B 1 89 ? -2.473 -10.977 2.676 1 97.56 89 HIS B N 1
ATOM 1715 C CA . HIS B 1 89 ? -1.872 -9.984 1.787 1 97.56 89 HIS B CA 1
ATOM 1716 C C . HIS B 1 89 ? -0.785 -10.609 0.92 1 97.56 89 HIS B C 1
ATOM 1718 O O . HIS B 1 89 ? 0.01 -11.422 1.402 1 97.56 89 HIS B O 1
ATOM 1724 N N . ALA B 1 90 ? -0.833 -10.242 -0.244 1 97.94 90 ALA B N 1
ATOM 1725 C CA . ALA B 1 90 ? 0.282 -10.578 -1.125 1 97.94 90 ALA B CA 1
ATOM 1726 C C . ALA B 1 90 ? 1.043 -9.328 -1.548 1 97.94 90 ALA B C 1
ATOM 1728 O O . ALA B 1 90 ? 0.449 -8.375 -2.061 1 97.94 90 ALA B O 1
ATOM 1729 N N . HIS B 1 91 ? 2.295 -9.219 -1.271 1 98.06 91 HIS B N 1
ATOM 1730 C CA . HIS B 1 91 ? 3.223 -8.188 -1.733 1 98.06 91 HIS B CA 1
ATOM 1731 C C . HIS B 1 91 ? 4.059 -8.688 -2.904 1 98.06 91 HIS B C 1
ATOM 1733 O O . HIS B 1 91 ? 4.883 -9.594 -2.742 1 98.06 91 HIS B O 1
ATOM 1739 N N . ILE B 1 92 ? 3.84 -8.195 -4.023 1 98.06 92 ILE B N 1
ATOM 1740 C CA . ILE B 1 92 ? 4.453 -8.648 -5.266 1 98.06 92 ILE B CA 1
ATOM 1741 C C . ILE B 1 92 ? 5.383 -7.57 -5.809 1 98.06 92 ILE B C 1
ATOM 1743 O O . ILE B 1 92 ? 4.926 -6.531 -6.293 1 98.06 92 ILE B O 1
ATOM 1747 N N . THR B 1 93 ? 6.68 -7.84 -5.805 1 98.12 93 THR B N 1
ATOM 1748 C CA . THR B 1 93 ? 7.672 -6.844 -6.191 1 98.12 93 THR B CA 1
ATOM 1749 C C . THR B 1 93 ? 8.18 -7.102 -7.609 1 98.12 93 THR B C 1
ATOM 1751 O O . THR B 1 93 ? 8.562 -8.227 -7.938 1 98.12 93 THR B O 1
ATOM 1754 N N . ILE B 1 94 ? 8.086 -6.133 -8.359 1 97.25 94 ILE B N 1
ATOM 1755 C CA . ILE B 1 94 ? 8.633 -6.133 -9.711 1 97.25 94 ILE B CA 1
ATOM 1756 C C . ILE B 1 94 ? 9.688 -5.043 -9.852 1 97.25 94 ILE B C 1
ATOM 1758 O O . ILE B 1 94 ? 9.461 -3.9 -9.438 1 97.25 94 ILE B O 1
ATOM 1762 N N . LYS B 1 95 ? 10.812 -5.426 -10.383 1 96.06 95 LYS B N 1
ATOM 1763 C CA . LYS B 1 95 ? 11.844 -4.438 -10.672 1 96.06 95 LYS B CA 1
ATOM 1764 C C . LYS B 1 95 ? 11.57 -3.715 -11.984 1 96.06 95 LYS B C 1
ATOM 1766 O O . LYS B 1 95 ? 11.938 -4.195 -13.055 1 96.06 95 LYS B O 1
ATOM 1771 N N . SER B 1 96 ? 10.852 -2.697 -11.859 1 92.19 96 SER B N 1
ATOM 1772 C CA . SER B 1 96 ? 10.453 -1.906 -13.016 1 92.19 96 SER B CA 1
ATOM 1773 C C . SER B 1 96 ? 10.203 -0.451 -12.633 1 92.19 96 SER B C 1
ATOM 1775 O O . SER B 1 96 ? 9.688 -0.168 -11.555 1 92.19 96 SER B O 1
ATOM 1777 N N . GLY B 1 97 ? 10.508 0.466 -13.562 1 91.75 97 GLY B N 1
ATOM 1778 C CA . GLY B 1 97 ? 10.195 1.874 -13.375 1 91.75 97 GLY B CA 1
ATOM 1779 C C . GLY B 1 97 ? 8.852 2.268 -13.961 1 91.75 97 GLY B C 1
ATOM 1780 O O . GLY B 1 97 ? 8.453 3.432 -13.891 1 91.75 97 GLY B O 1
ATOM 1781 N N . ASN B 1 98 ? 8.117 1.313 -14.484 1 93.62 98 ASN B N 1
ATOM 1782 C CA . ASN B 1 98 ? 6.852 1.591 -15.164 1 93.62 98 ASN B CA 1
ATOM 1783 C C . ASN B 1 98 ? 5.668 1.46 -14.203 1 93.62 98 ASN B C 1
ATOM 1785 O O . ASN B 1 98 ? 4.668 0.824 -14.539 1 93.62 98 ASN B O 1
ATOM 1789 N N . TYR B 1 99 ? 5.898 2.031 -13.039 1 93.56 99 TYR B N 1
ATOM 1790 C CA . TYR B 1 99 ? 4.891 1.775 -12.016 1 93.56 99 TYR B CA 1
ATOM 1791 C C . TYR B 1 99 ? 3.564 2.438 -12.375 1 93.56 99 TYR B C 1
ATOM 1793 O O . TYR B 1 99 ? 2.494 1.916 -12.055 1 93.56 99 TYR B O 1
ATOM 1801 N N . LEU B 1 100 ? 3.523 3.539 -13.203 1 95.62 100 LEU B N 1
ATOM 1802 C CA . LEU B 1 100 ? 2.262 4.152 -13.602 1 95.62 100 LEU B CA 1
ATOM 1803 C C . LEU B 1 100 ? 1.467 3.217 -14.508 1 95.62 100 LEU B C 1
ATOM 1805 O O . LEU B 1 100 ? 0.25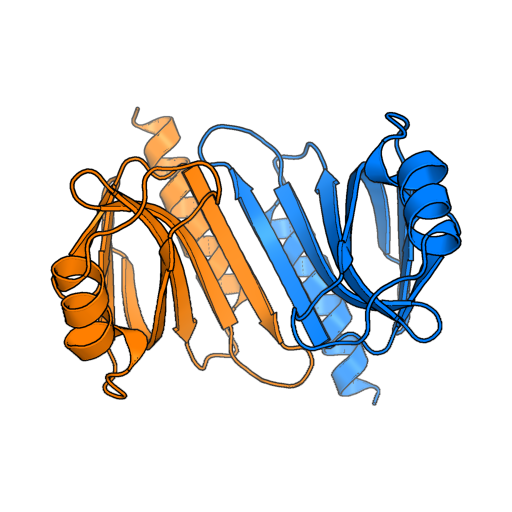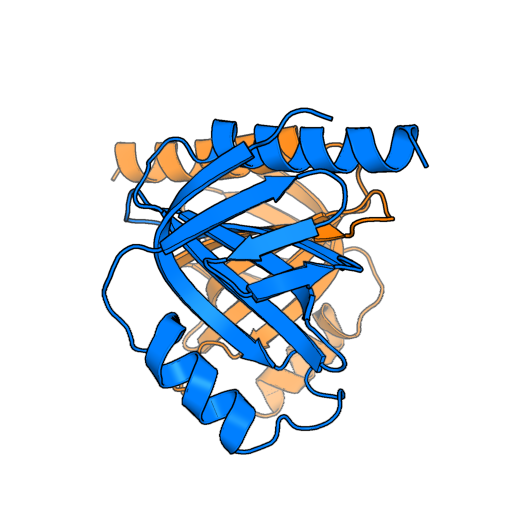3 3.07 -14.344 1 95.62 100 LEU B O 1
ATOM 1809 N N . ASP B 1 101 ? 2.129 2.621 -15.445 1 95.94 101 ASP B N 1
ATOM 1810 C CA . ASP B 1 101 ? 1.486 1.673 -16.344 1 95.94 101 ASP B CA 1
ATOM 1811 C C . ASP B 1 101 ? 0.948 0.465 -15.586 1 95.94 101 ASP B C 1
ATOM 1813 O O . ASP B 1 101 ? -0.175 0.02 -15.828 1 95.94 101 ASP B O 1
ATOM 1817 N N . ILE B 1 102 ? 1.719 -0.022 -14.703 1 96.06 102 ILE B N 1
ATOM 1818 C CA . ILE B 1 102 ? 1.322 -1.184 -13.914 1 96.06 102 ILE B CA 1
ATOM 1819 C C . ILE B 1 102 ? 0.076 -0.853 -13.094 1 96.06 102 ILE B C 1
ATOM 1821 O O . ILE B 1 102 ? -0.892 -1.617 -13.094 1 96.06 102 ILE B O 1
ATOM 1825 N N . PHE B 1 103 ? 0.061 0.257 -12.477 1 96.69 103 PHE B N 1
ATOM 1826 C CA . PHE B 1 103 ? -1.098 0.652 -11.688 1 96.69 103 PHE B CA 1
ATOM 1827 C C . PHE B 1 103 ? -2.314 0.866 -12.578 1 96.69 103 PHE B C 1
ATOM 1829 O O . PHE B 1 103 ? -3.43 0.48 -12.219 1 96.69 103 PHE B O 1
ATOM 1836 N N . ASN B 1 104 ? -2.109 1.494 -13.672 1 96.25 104 ASN B N 1
ATOM 1837 C CA . ASN B 1 104 ? -3.203 1.688 -14.617 1 96.25 104 ASN B CA 1
ATOM 1838 C C . ASN B 1 104 ? -3.824 0.357 -15.039 1 96.25 104 ASN B C 1
ATOM 1840 O O . ASN B 1 104 ? -5.047 0.242 -15.133 1 96.25 104 ASN B O 1
ATOM 1844 N N . GLN B 1 105 ? -3.008 -0.609 -15.281 1 94.94 105 GLN B N 1
ATOM 1845 C CA . GLN B 1 105 ? -3.5 -1.934 -15.648 1 94.94 105 GLN B CA 1
ATOM 1846 C C . GLN B 1 105 ? -4.348 -2.533 -14.531 1 94.94 105 GLN B C 1
ATOM 1848 O O . GLN B 1 105 ? -5.414 -3.094 -14.789 1 94.94 105 GLN B O 1
ATOM 1853 N N . LEU B 1 106 ? -3.9 -2.385 -13.32 1 94.25 106 LEU B N 1
ATOM 1854 C CA . LEU B 1 106 ? -4.621 -2.916 -12.164 1 94.25 106 LEU B CA 1
ATOM 1855 C C . LEU B 1 106 ? -5.969 -2.223 -12 1 94.25 106 LEU B C 1
ATOM 1857 O O . LEU B 1 106 ? -6.984 -2.877 -11.75 1 94.25 106 LEU B O 1
ATOM 1861 N N . ILE B 1 107 ? -5.961 -0.915 -12.125 1 94.44 107 ILE B N 1
ATOM 1862 C CA . ILE B 1 107 ? -7.184 -0.135 -11.938 1 94.44 107 ILE B CA 1
ATOM 1863 C C . ILE B 1 107 ? -8.172 -0.464 -13.055 1 94.44 107 ILE B C 1
ATOM 1865 O O . ILE B 1 107 ? -9.375 -0.604 -12.797 1 94.44 107 ILE B O 1
ATOM 1869 N N . GLN B 1 108 ? -7.672 -0.562 -14.281 1 92.69 108 GLN B N 1
ATOM 1870 C CA . GLN B 1 108 ? -8.547 -0.942 -15.383 1 92.69 108 GLN B CA 1
ATOM 1871 C C . GLN B 1 108 ? -9.164 -2.32 -15.148 1 92.69 108 GLN B C 1
ATOM 1873 O O . GLN B 1 108 ? -10.344 -2.531 -15.414 1 92.69 108 GLN B O 1
ATOM 1878 N N . TRP B 1 109 ? -8.305 -3.18 -14.719 1 93.5 109 TRP B N 1
ATOM 1879 C CA . TRP B 1 109 ? -8.789 -4.516 -14.375 1 93.5 109 TRP B CA 1
ATOM 1880 C C . TRP B 1 109 ? -9.883 -4.445 -13.32 1 93.5 109 TRP B C 1
ATOM 1882 O O . TRP B 1 109 ? -10.945 -5.047 -13.477 1 93.5 109 TRP B O 1
ATOM 1892 N N . ARG B 1 110 ? -9.742 -3.736 -12.305 1 91.19 110 ARG B N 1
ATOM 1893 C CA . ARG B 1 110 ? -10.719 -3.562 -11.234 1 91.19 110 ARG B CA 1
ATOM 1894 C C . ARG B 1 110 ? -12.016 -2.967 -11.766 1 91.19 110 ARG B C 1
ATOM 1896 O O . ARG B 1 110 ? -13.109 -3.438 -11.43 1 91.19 110 ARG B O 1
ATOM 1903 N N . GLU B 1 111 ? -11.852 -1.944 -12.508 1 88.69 111 GLU B N 1
ATOM 1904 C CA . GLU B 1 111 ? -13.031 -1.248 -13.023 1 88.69 111 GLU B CA 1
ATOM 1905 C C . GLU B 1 111 ? -13.844 -2.15 -13.953 1 88.69 111 GLU B C 1
ATOM 1907 O O . GLU B 1 111 ? -15.07 -2.076 -13.977 1 88.69 111 GLU B O 1
ATOM 1912 N N . ASN B 1 112 ? -13.156 -2.906 -14.719 1 88.38 112 ASN B N 1
ATOM 1913 C CA . ASN B 1 112 ? -13.836 -3.838 -15.609 1 88.38 112 ASN B CA 1
ATOM 1914 C C . ASN B 1 112 ? -14.633 -4.879 -14.828 1 88.38 112 ASN B C 1
ATOM 1916 O O . ASN B 1 112 ? -15.711 -5.293 -15.266 1 88.38 112 ASN B O 1
ATOM 1920 N N . LEU B 1 113 ? -14.141 -5.312 -13.742 1 85.94 113 LEU B N 1
ATOM 1921 C CA . LEU B 1 113 ? -14.836 -6.273 -12.898 1 85.94 113 LEU B CA 1
ATOM 1922 C C . LEU B 1 113 ? -16.109 -5.66 -12.312 1 85.94 113 LEU B C 1
ATOM 1924 O O . LEU B 1 113 ? -17.141 -6.328 -12.242 1 85.94 113 LEU B O 1
ATOM 1928 N N . GLN B 1 114 ? -16.047 -4.48 -11.867 1 81.75 114 GLN B N 1
ATOM 1929 C CA . GLN B 1 114 ? -17.172 -3.805 -11.25 1 81.75 114 GLN B CA 1
ATOM 1930 C C . GLN B 1 114 ? -18.281 -3.537 -12.281 1 81.75 114 GLN B C 1
ATOM 1932 O O . GLN B 1 114 ? -19.469 -3.576 -11.953 1 81.75 114 GLN B O 1
ATOM 1937 N N . ASN B 1 115 ? -17.844 -3.262 -13.438 1 80.56 115 ASN B N 1
ATOM 1938 C CA . ASN B 1 115 ? -18.812 -2.973 -14.492 1 80.56 115 ASN B CA 1
ATOM 1939 C C . ASN B 1 115 ? -19.484 -4.242 -14.992 1 80.56 115 ASN B C 1
ATOM 1941 O O . ASN B 1 115 ? -20.594 -4.188 -15.523 1 80.56 115 ASN B O 1
ATOM 1945 N N . ASN B 1 116 ? -18.781 -5.336 -14.891 1 71.38 116 ASN B N 1
ATOM 1946 C CA . ASN B 1 116 ? -19.328 -6.594 -15.383 1 71.38 116 ASN B CA 1
ATOM 1947 C C . ASN B 1 116 ? -20.047 -7.359 -14.273 1 71.38 116 ASN B C 1
ATOM 1949 O O . ASN B 1 116 ? -20.594 -8.438 -14.516 1 71.38 116 ASN B O 1
ATOM 1953 N N . SER B 1 117 ? -19.922 -6.863 -13.125 1 62.31 117 SER B N 1
ATOM 1954 C CA . SER B 1 117 ? -20.672 -7.488 -12.047 1 62.31 117 SER B CA 1
ATOM 1955 C C . SER B 1 117 ? -22.062 -6.887 -11.93 1 62.31 117 SER B C 1
ATOM 1957 O O . SER B 1 117 ? -22.234 -5.676 -12.062 1 62.31 117 SER B O 1
#

Nearest PDB structures (foldseek):
  4dx9-assembly12_W  TM=5.207E-01  e=2.771E-02  Homo sapiens
  3voq-assembly1_B  TM=6.267E-01  e=8.073E-01  Homo sapiens
  5haq-assembly1_B  TM=3.628E-01  e=3.701E+00  Klebsiella pneumoniae
  8pea-assembly1_B  TM=3.632E-01  e=5.416E+00  Klebsiella pneumoniae
  1xn5-assembly1_A  TM=2.659E-01  e=4.357E+00  Halalkalibacterium halodurans C-125

Solvent-accessible surface area (backbone atoms only — not comparable to full-atom values): 12448 Å² total; per-residue (Å²): 119,81,72,45,74,47,74,24,56,43,45,41,69,46,78,32,63,83,90,53,84,80,78,52,68,68,59,52,50,49,41,33,62,69,37,52,66,33,77,63,67,40,48,34,39,38,41,79,72,33,40,29,48,71,90,43,53,33,30,77,57,49,32,40,30,41,34,32,45,66,88,53,61,29,32,33,36,33,40,29,28,25,43,89,95,39,50,22,31,38,40,38,26,32,82,39,77,57,53,68,59,53,50,50,52,52,51,51,52,51,52,52,47,60,69,72,96,119,81,72,44,76,47,74,25,56,43,46,41,69,46,77,32,64,82,88,52,83,79,80,54,68,67,61,52,50,50,42,34,62,71,38,52,66,33,75,63,67,38,50,34,38,38,41,79,74,32,41,30,50,71,88,44,53,33,31,75,59,50,31,40,31,40,33,32,45,67,87,51,61,31,30,31,39,34,40,30,27,24,42,90,96,39,49,23,32,38,41,38,27,33,82,38,78,58,52,67,61,53,48,49,52,52,50,50,52,52,51,52,48,61,70,74,95

Foldseek 3Di:
DDKDKDWFQAKDKDADDPPWDDDDPVVVVVCCVPHHVDRGIWMWMDDQQWIDTRHWIFGPWDDWDKDDDPPAQKMWIWIWGDTDNGTIIMTTMDRHNVVVVVVVVVVVSVVVNVVVD/DDKDKDWFQAKDKDADDPPWDDDDPVVVVVCCVPHHVDRGIWMWMDDQQWIDTRHWIFGPWDDWDKDDDPPAQKMWIWTWGDTDNGTIIMTTMDRHNVVVVVVVVVVVSVVVNVVVD

Organism: NCBI:txid859350

Secondary structure (DSSP, 8-state):
---EEEEESE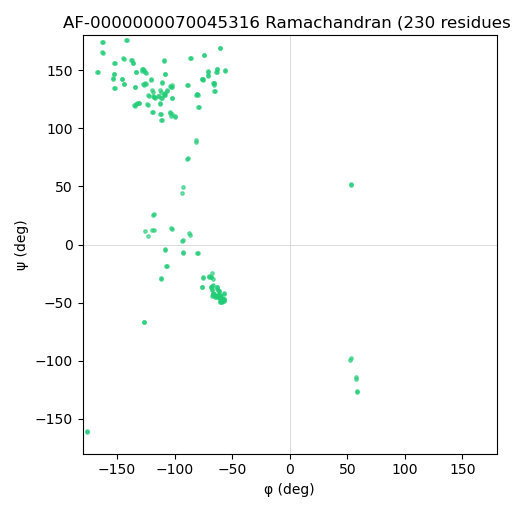EEEEE-STTSPPPPHHHHHHHIIIIIT--S-EEEEEETTEEEETTEEEEEEEEEEEEEESSSS-EEEEEEEEETTEEEEEEEEE--S-HHHHHHHHHHHHHHHHHH-/---EEEEESEEEEEE-STTSPPPPHHHHHHHIIIIIT--S-EEEEEETTEEEETTEEEEEEEEEEEEEESSSS-EEEEEEEEETTEEEEEEEEE--S-HHHHHHHHHHHHHHHHHH-

Sequence (234 aa):
MSEIKYLADKVFVHRWPHDTPLWDSFTKDNLDDHINKNPEKKQIIVKDNTITIENIEFFSLKKIGISVPFFKDECTMIFEGRFGDLFGHAHITIKSGNYLDIFNQLIQWRENLQNNSMSEIKYLADKVFVHRWPHDTPLWDSFTKDNLDDHINKNPEKKQIIVKDNTITIENIEFFSLKKIGISVPFFKDECTMIFEGRFGDLFGHAHITIKSGNYLDIFNQLIQWRENLQNNS

Radius of gyration: 18.03 Å; Cα contacts (8 Å, |Δi|>4): 477; chains: 2; bounding box: 40×49×46 Å

pLDDT: mean 93.88, std 6.1, range [60.84, 98.31]

=== Feature glossary ===
Legend for the data blocks above and below:

— What the protein is —

Sequence gives the chain of amino acids in standard one-letter code (A=alanine, C=cysteine, …, Y=tyrosine), read N→C. It is the only feature that is directly encoded by the gene; all structural features are derived from the folded form of this sequence.

The annotation block draws on four external resources. InterPro: which protein families and domains the sequence belongs to. GO: standardized terms for what the protein does, what process it participates in, and where in the cell it acts. CATH: which structural fold it has in the CATH hierarchy. Organism: the species of origin.

— Where its atoms are —

Atomic coordinates in PDBx/mmCIF format — the same representation the Protein Data Bank distributes. Each line of the _atom_site loop places one backbone atom in Cartesian space (units: ångströms, origin: arbitrary).

Six rendered views show the 3D structure from the faces of a cube — i.e. along ±x, ±y, ±z. Rendering representation is drawn randomly per protein from cartoon (secondary-structure ribbons), sticks (backbone bonds), or molecular surface; coloring is either N→C rainbow (blue at the N-terminus through red at the C-terminus) or one color per chain.

— Local backbone conformation —

DSSP 8-state secondary structure assigns each residue one of H (α-helix), G (3₁₀-helix), I (π-helix), E (extended β-strand), B (isolated β-bridge), T (hydrogen-bonded turn), S (bend), or '-' (coil). The assignment is computed from backbone hydrogen-bond geometry via the Kabsch–Sander algorithm.

P-SEA three-state annotation labels each residue as helix, strand, or coil based purely on the geometry of the Cα trace. It serves as a fallback when the full backbone (and thus DSSP) is unavailable.

φ (phi) and ψ (psi) are the two rotatable backbone dihedrals per residue: φ is the C(i-1)–N–Cα–C torsion, ψ is the N–Cα–C–N(i+1) torsion, both in degrees on (−180°, 180°]. α-helical residues cluster near (−60°, −45°); β-strand residues near (−120°, +130°). A Ramachandran plot is simply a scatter of (φ, ψ) for every residue.

— Global shape and packing —

Radius of gyration (Rg) is the root-mean-square distance of Cα atoms from their centroid — a single number for overall size and compactness. A globular domain of N residues has Rg ≈ 2.2·N^0.38 Å; an extended or disordered chain has a much larger Rg. The Cα contact count is the number of residue pairs whose Cα atoms are within 8 Å and are more than four positions apart in sequence — a standard proxy for tertiary packing density. The bounding box is the smallest axis-aligned box enclosing all Cα atoms.

Accessible surface area quantifies burial. A residue with SASA near zero is packed into the hydrophobic core; one with SASA >100 Å² sits on the surface. Computed here via the Shrake–Rupley numerical algorithm with a 1.4 Å probe.

The contact map is a binary N×N matrix image: pixel (i, j) is dark where Cα_i and Cα_j are within 8 Å and |i−j|>4. Because the |i−j|>4 filter removes local helical contacts, off-diagonal stripes parallel to the main diagonal indicate parallel β-sheets; stripes perpendicular to it indicate antiparallel β-sheets. The Ramachandran plot scatters every residue's (φ, ψ) pair against the sterically allowed regions. The PAE heatmap renders the predicted-aligned-error matrix.

— Structural neighborhood —

A 3Di character summarizes, for each residue, the relative orientation of the Cα frame of its nearest spatial neighbor. Because it encodes fold topology rather than chemistry, 3Di alignments detect remote structural similarity that sequence alignment misses.

Structural nearest neighbors (via Foldseek easy-search vs the PDB). Reported per hit: target PDB id, E-value, and alignment TM-score. A TM-score above ~0.5 is the conventional threshold for 'same fold'.

— Confidence and disorder —

For AlphaFold models, the B-factor field carries pLDDT — the model's own estimate of local accuracy on a 0–100 scale. Regions with pLDDT<50 should be treated as essentially unmodeled; they often correspond to intrinsically disordered segments.

B-factor (Debye–Waller factor) reflects atomic displacement in the crystal lattice. It is an experimental observable (units Å²), not a prediction; low values mean the atom is pinned down, high values mean it moves or is heterogeneous across the crystal.

Predicted Aligned Error (PAE) is an AlphaFold confidence matrix: entry (i, j) is the expected error in the position of residue j, in ångströms, when the prediction is superimposed on the true structure at residue i. Low PAE within a block of residues means that block is internally rigid and well-predicted; high PAE between two blocks means their relative placement is uncertain even if each block individually is confident.